Protein AF-A0A811G6J6-F1 (afdb_monomer_lite)

Foldseek 3Di:
DDDDDFFAKEKEAEDEAEQVDDPVVVLVLQVQLLVPVLKEWAADDPLCHDLPDPQVVVLVVSHPDWYKYFYDYDNDYDYAAQDFFQWKANPVPDIDGDPPSYGDGRHQKTFIWSDKDFDFDKDAQQQKAFGDDPRGRPGRCCCVPPDRSRITMIGGRGDDDDDDIDTTGMMTTTDPVRMIGTHHDPPPPPPPPPDDD

pLDDT: mean 85.45, std 14.66, range [41.44, 98.12]

Radius of gyration: 18.56 Å; chains: 1; bounding box: 39×32×77 Å

Structure (mmCIF, N/CA/C/O backbone):
data_AF-A0A811G6J6-F1
#
_entry.id   AF-A0A811G6J6-F1
#
loop_
_atom_site.group_PDB
_atom_site.id
_atom_site.type_symbol
_atom_site.label_atom_id
_atom_site.label_alt_id
_atom_site.label_comp_id
_atom_site.label_asym_id
_atom_site.label_entity_id
_atom_site.label_seq_id
_atom_site.pdbx_PDB_ins_code
_atom_site.Cartn_x
_atom_site.Cartn_y
_atom_site.Cartn_z
_atom_site.occupancy
_atom_site.B_iso_or_equiv
_atom_site.auth_seq_id
_atom_site.auth_comp_id
_atom_site.auth_asym_id
_atom_site.auth_atom_id
_atom_site.pdbx_PDB_model_num
ATOM 1 N N . MET A 1 1 ? 6.824 -15.412 -12.866 1.00 73.81 1 MET A N 1
ATOM 2 C CA . MET A 1 1 ? 7.018 -13.983 -13.200 1.00 73.81 1 MET A CA 1
ATOM 3 C C . MET A 1 1 ? 5.665 -13.315 -13.236 1.00 73.81 1 MET A C 1
ATOM 5 O O . MET A 1 1 ? 4.761 -13.858 -13.868 1.00 73.81 1 MET A O 1
ATOM 9 N N . ILE A 1 2 ? 5.533 -12.187 -12.546 1.00 81.88 2 ILE A N 1
ATOM 10 C CA . ILE A 1 2 ? 4.286 -11.417 -12.522 1.00 81.88 2 ILE A CA 1
ATOM 11 C C . ILE A 1 2 ? 4.124 -10.724 -13.873 1.00 81.88 2 ILE A C 1
ATOM 13 O O . ILE A 1 2 ? 5.103 -10.244 -14.439 1.00 81.88 2 ILE A O 1
ATOM 17 N N . ARG A 1 3 ? 2.902 -10.695 -14.407 1.00 85.00 3 ARG A N 1
ATOM 18 C CA . ARG A 1 3 ? 2.574 -9.936 -15.616 1.00 85.00 3 ARG A CA 1
ATOM 19 C C . ARG A 1 3 ? 1.713 -8.746 -15.241 1.00 85.00 3 ARG A C 1
ATOM 21 O O . ARG A 1 3 ? 0.769 -8.911 -14.471 1.00 85.00 3 ARG A O 1
ATOM 28 N N . PHE A 1 4 ? 2.031 -7.605 -15.835 1.00 90.44 4 PHE A N 1
ATOM 29 C CA . PHE A 1 4 ? 1.296 -6.359 -15.681 1.00 90.44 4 PHE A CA 1
ATOM 30 C C . PHE A 1 4 ? 0.808 -5.864 -17.042 1.00 90.44 4 PHE A C 1
ATOM 32 O O . PHE A 1 4 ? 1.345 -6.247 -18.086 1.00 90.44 4 PHE A O 1
ATOM 39 N N . ARG A 1 5 ? -0.227 -5.029 -17.026 1.00 91.56 5 ARG A N 1
ATOM 40 C CA . ARG A 1 5 ? -0.708 -4.283 -18.196 1.00 91.56 5 ARG A CA 1
ATOM 41 C C . ARG A 1 5 ? -0.281 -2.827 -18.096 1.00 91.56 5 ARG A C 1
ATOM 43 O O . ARG A 1 5 ? -0.109 -2.299 -17.002 1.00 91.56 5 ARG A O 1
ATOM 50 N N . GLU A 1 6 ? -0.098 -2.186 -19.246 1.00 91.00 6 GLU A N 1
ATOM 51 C CA . GLU A 1 6 ? 0.282 -0.772 -19.311 1.00 91.00 6 GLU A CA 1
ATOM 52 C C . GLU A 1 6 ? -0.687 0.099 -18.500 1.00 91.00 6 GLU A C 1
ATOM 54 O O . GLU A 1 6 ? -1.907 -0.059 -18.589 1.00 91.00 6 GLU A O 1
ATOM 59 N N . GLY A 1 7 ? -0.129 0.978 -17.666 1.00 90.06 7 GLY A N 1
ATOM 60 C CA . GLY A 1 7 ? -0.880 1.833 -16.749 1.00 90.06 7 GLY A CA 1
ATOM 61 C C . GLY A 1 7 ? -1.258 1.186 -15.411 1.00 90.06 7 GLY A C 1
ATOM 62 O O . GLY A 1 7 ? -1.740 1.893 -14.525 1.00 90.06 7 GLY A O 1
ATOM 63 N N . GLU A 1 8 ? -1.026 -0.118 -15.206 1.00 94.00 8 GLU A N 1
ATOM 64 C CA . GLU A 1 8 ? -1.230 -0.730 -13.889 1.00 94.00 8 GLU A CA 1
ATOM 65 C C . GLU A 1 8 ? -0.266 -0.135 -12.859 1.00 94.00 8 GLU A C 1
ATOM 67 O O . GLU A 1 8 ? 0.923 0.086 -13.120 1.00 94.00 8 GLU A O 1
ATOM 72 N N . ARG A 1 9 ? -0.795 0.126 -11.661 1.00 95.44 9 ARG A N 1
ATOM 73 C CA . ARG A 1 9 ? -0.067 0.781 -10.578 1.00 95.44 9 ARG A CA 1
ATOM 74 C C . ARG A 1 9 ? 0.267 -0.186 -9.462 1.00 95.44 9 ARG A C 1
ATOM 76 O O . ARG A 1 9 ? -0.545 -1.012 -9.052 1.00 95.44 9 ARG A O 1
ATOM 83 N N . VAL A 1 10 ? 1.478 -0.031 -8.945 1.00 95.50 10 VAL A N 1
ATOM 84 C CA . VAL A 1 10 ? 2.053 -0.900 -7.927 1.00 95.50 10 VAL A CA 1
ATOM 85 C C . VAL A 1 10 ? 2.687 -0.065 -6.822 1.00 95.50 10 VAL A C 1
ATOM 87 O O . VAL A 1 10 ? 3.426 0.884 -7.086 1.00 95.50 10 VAL A O 1
ATOM 90 N N . LEU A 1 11 ? 2.442 -0.442 -5.571 1.00 94.56 11 LEU A N 1
ATOM 91 C CA . LEU A 1 11 ? 3.269 -0.037 -4.443 1.00 94.56 11 LEU A CA 1
ATOM 92 C C . LEU A 1 11 ? 4.352 -1.087 -4.209 1.00 94.56 11 LEU A C 1
ATOM 94 O O . LEU A 1 11 ? 4.058 -2.202 -3.795 1.00 94.56 11 LEU A O 1
ATOM 98 N N . LEU A 1 12 ? 5.611 -0.730 -4.441 1.00 92.25 12 LEU A N 1
ATOM 99 C CA . LEU A 1 12 ? 6.738 -1.555 -4.021 1.00 92.25 12 LEU A CA 1
ATOM 100 C C . LEU A 1 12 ? 7.102 -1.187 -2.586 1.00 92.25 12 LEU A C 1
ATOM 102 O O . LEU A 1 12 ? 7.350 -0.017 -2.300 1.00 92.25 12 LEU A O 1
ATOM 106 N N . MET A 1 13 ? 7.158 -2.173 -1.697 1.00 88.69 13 MET A N 1
ATOM 107 C CA . MET A 1 13 ? 7.452 -1.978 -0.282 1.00 88.69 13 MET A CA 1
ATOM 108 C C . MET A 1 13 ? 8.563 -2.910 0.186 1.00 88.69 13 MET A C 1
ATOM 110 O O . MET A 1 13 ? 8.538 -4.111 -0.063 1.00 88.69 13 MET A O 1
ATOM 114 N N . SER A 1 14 ? 9.518 -2.347 0.911 1.00 82.75 14 SER A N 1
ATOM 115 C CA . SER A 1 14 ? 10.503 -3.082 1.695 1.00 82.75 14 SER A CA 1
ATOM 116 C C . SER A 1 14 ? 9.887 -3.381 3.053 1.00 82.75 14 SER A C 1
ATOM 118 O O . SER A 1 14 ? 9.401 -2.467 3.722 1.00 82.75 14 SER A O 1
ATOM 120 N N . VAL A 1 15 ? 9.866 -4.648 3.448 1.00 77.62 15 VAL A N 1
ATOM 121 C CA . VAL A 1 15 ? 9.252 -5.087 4.699 1.00 77.62 15 VAL A CA 1
ATOM 122 C C . VAL A 1 15 ? 10.302 -5.747 5.575 1.00 77.62 15 VAL A C 1
ATOM 124 O O . VAL A 1 15 ? 10.814 -6.817 5.267 1.00 77.62 15 VAL A O 1
ATOM 127 N N . GLY A 1 16 ? 10.616 -5.082 6.678 1.00 69.75 16 GLY A N 1
ATOM 128 C CA . GLY A 1 16 ? 11.467 -5.617 7.728 1.00 69.75 16 GLY A CA 1
ATOM 129 C C . GLY A 1 16 ? 10.689 -6.352 8.817 1.00 69.75 16 GLY A C 1
ATOM 130 O O . GLY A 1 16 ? 9.457 -6.409 8.800 1.00 69.75 16 GLY A O 1
ATOM 131 N N . THR A 1 17 ? 11.413 -6.855 9.812 1.00 62.88 17 THR A N 1
ATOM 132 C CA . THR A 1 17 ? 10.828 -7.308 11.079 1.00 62.88 17 THR A CA 1
ATOM 133 C C . THR A 1 17 ? 10.159 -6.114 11.770 1.00 62.88 17 THR A C 1
ATOM 135 O O . THR A 1 17 ? 10.756 -5.037 11.877 1.00 62.88 17 THR A O 1
ATOM 138 N N . HIS A 1 18 ? 8.925 -6.281 12.247 1.00 63.19 18 HIS A N 1
ATOM 139 C CA . HIS A 1 18 ? 8.160 -5.213 12.896 1.00 63.19 18 HIS A CA 1
ATOM 140 C C . HIS A 1 18 ? 7.613 -5.692 14.242 1.00 63.19 18 HIS A C 1
ATOM 142 O O . HIS A 1 18 ? 7.059 -6.783 14.330 1.00 63.19 18 HIS A O 1
ATOM 148 N N . ALA A 1 19 ? 7.735 -4.861 15.283 1.00 56.50 19 ALA A N 1
ATOM 149 C CA . ALA A 1 19 ? 7.177 -5.120 16.618 1.00 56.50 19 ALA A CA 1
ATOM 150 C C . ALA A 1 19 ? 7.552 -6.495 17.221 1.00 56.50 19 ALA A C 1
ATOM 152 O O . ALA A 1 19 ? 6.710 -7.161 17.824 1.00 56.50 19 ALA A O 1
ATOM 153 N N . SER A 1 20 ? 8.814 -6.913 17.057 1.00 61.12 20 SER A N 1
ATOM 154 C CA . SER A 1 20 ? 9.353 -8.189 17.568 1.00 61.12 20 SER A CA 1
ATOM 155 C C . SER A 1 20 ? 8.663 -9.454 17.025 1.00 61.12 20 SER A C 1
ATOM 157 O O . SER A 1 20 ? 8.783 -10.520 17.626 1.00 61.12 20 SER A O 1
ATOM 159 N N . GLU A 1 21 ? 7.943 -9.349 15.905 1.00 67.75 21 GLU A N 1
ATOM 160 C CA . GLU A 1 21 ? 7.268 -10.459 15.227 1.00 67.75 21 GLU A CA 1
ATOM 161 C C . GLU A 1 21 ? 8.032 -10.836 13.946 1.00 67.75 21 GLU A C 1
ATOM 163 O O . GLU A 1 21 ? 8.386 -9.968 13.143 1.00 67.75 21 GLU A O 1
ATOM 168 N N . GLU A 1 22 ? 8.275 -12.134 13.741 1.00 77.25 22 GLU A N 1
ATOM 169 C CA . GLU A 1 22 ? 8.856 -12.653 12.499 1.00 77.25 22 GLU A CA 1
ATOM 170 C C . GLU A 1 22 ? 7.946 -12.344 11.304 1.00 77.25 22 GLU A C 1
ATOM 172 O O . GLU A 1 22 ? 6.720 -12.409 11.412 1.00 77.25 22 GLU A O 1
ATOM 177 N N . PHE A 1 23 ? 8.533 -12.069 10.134 1.00 80.06 23 PHE A N 1
ATOM 178 C CA . PHE A 1 23 ? 7.779 -11.688 8.930 1.00 80.06 23 PHE A CA 1
ATOM 179 C C . PHE A 1 23 ? 6.636 -12.667 8.624 1.00 80.06 23 PHE A C 1
ATOM 181 O O . PHE A 1 23 ? 5.504 -12.252 8.398 1.00 80.06 23 PHE A O 1
ATOM 188 N N . VAL A 1 24 ? 6.897 -13.975 8.704 1.00 83.38 24 VAL A N 1
ATOM 189 C CA . VAL A 1 24 ? 5.892 -15.022 8.457 1.00 83.38 24 VAL A CA 1
ATOM 190 C C . VAL A 1 24 ? 4.707 -14.937 9.425 1.00 83.38 24 VAL A C 1
ATOM 192 O O . VAL A 1 24 ? 3.566 -15.155 9.013 1.00 83.38 24 VAL A O 1
ATOM 195 N N . GLU A 1 25 ? 4.944 -14.599 10.691 1.00 87.06 25 GLU A N 1
ATOM 196 C CA . GLU A 1 25 ? 3.879 -14.472 11.689 1.00 87.06 25 GLU A CA 1
ATOM 197 C C . GLU A 1 25 ? 3.046 -13.205 11.451 1.00 87.06 25 GLU A C 1
ATOM 199 O O . GLU A 1 25 ? 1.813 -13.290 11.446 1.00 87.06 25 GLU A O 1
ATOM 204 N N . ILE A 1 26 ? 3.688 -12.087 11.070 1.00 87.75 26 ILE A N 1
ATOM 205 C CA . ILE A 1 26 ? 2.990 -10.866 10.626 1.00 87.75 26 ILE A CA 1
ATOM 206 C C . ILE A 1 26 ? 2.033 -11.201 9.477 1.00 87.75 26 ILE A C 1
ATOM 208 O O . ILE A 1 26 ? 0.861 -10.821 9.509 1.00 87.75 26 ILE A O 1
ATOM 212 N N . ILE A 1 27 ? 2.509 -11.942 8.471 1.00 91.75 27 ILE A N 1
ATOM 213 C CA . ILE A 1 27 ? 1.699 -12.342 7.316 1.00 91.75 27 ILE A CA 1
ATOM 214 C C . ILE A 1 27 ? 0.517 -13.220 7.741 1.00 91.75 27 ILE A C 1
ATOM 216 O O . ILE A 1 27 ? -0.623 -12.906 7.390 1.00 91.75 27 ILE A O 1
ATOM 220 N N . LYS A 1 28 ? 0.743 -14.267 8.547 1.00 93.56 28 LYS A N 1
ATOM 221 C CA . LYS A 1 28 ? -0.338 -15.135 9.053 1.00 93.56 28 LYS A CA 1
ATOM 222 C C . LYS A 1 28 ? -1.389 -14.345 9.827 1.00 93.56 28 LYS A C 1
ATOM 224 O O . LYS A 1 28 ? -2.589 -14.567 9.656 1.00 93.56 28 LYS A O 1
ATOM 229 N N . ARG A 1 29 ? -0.960 -13.410 10.678 1.00 94.00 29 ARG A N 1
ATOM 230 C CA . ARG A 1 29 ? -1.868 -12.540 11.428 1.00 94.00 29 ARG A CA 1
ATOM 231 C C . ARG A 1 29 ? -2.675 -11.648 10.491 1.00 94.00 29 ARG A C 1
ATOM 233 O O . ARG A 1 29 ? -3.893 -11.625 10.610 1.00 94.00 29 ARG A O 1
ATOM 240 N N . LYS A 1 30 ? -2.041 -10.985 9.522 1.00 95.38 30 LYS A N 1
ATOM 241 C CA . LYS A 1 30 ? -2.734 -10.115 8.554 1.00 95.38 30 LYS A CA 1
ATOM 242 C C . LYS A 1 30 ? -3.718 -10.881 7.668 1.00 95.38 30 LYS A C 1
ATOM 244 O O . LYS A 1 30 ? -4.798 -10.378 7.381 1.00 95.38 30 LYS A O 1
ATOM 249 N N . GLN A 1 31 ? -3.406 -12.119 7.294 1.00 97.19 31 GLN A N 1
ATOM 250 C CA . GLN A 1 31 ? -4.352 -12.989 6.587 1.00 97.19 31 GLN A CA 1
ATOM 251 C C . GLN A 1 31 ? -5.575 -13.341 7.442 1.00 97.19 31 GLN A C 1
ATOM 253 O O . GLN A 1 31 ? -6.693 -13.384 6.929 1.00 97.19 31 GLN A O 1
ATOM 258 N N . ARG A 1 32 ? -5.384 -13.564 8.748 1.00 97.38 32 ARG A N 1
ATOM 259 C CA . ARG A 1 32 ? -6.484 -13.783 9.696 1.00 97.38 32 ARG A CA 1
ATOM 260 C C . ARG A 1 32 ? -7.363 -12.540 9.840 1.00 97.38 32 ARG A C 1
ATOM 262 O O . ARG A 1 32 ? -8.577 -12.667 9.760 1.00 97.38 32 ARG A O 1
ATOM 269 N N . GLU A 1 33 ? -6.750 -11.362 9.965 1.00 97.50 33 GLU A N 1
ATOM 270 C CA . GLU A 1 33 ? -7.455 -10.071 9.998 1.00 97.50 33 GLU A CA 1
ATOM 271 C C . GLU A 1 33 ? -8.368 -9.913 8.773 1.00 97.50 33 GLU A C 1
ATOM 273 O O . GLU A 1 33 ? -9.564 -9.680 8.925 1.00 97.50 33 GLU A O 1
ATOM 278 N N . ILE A 1 34 ? -7.837 -10.162 7.569 1.00 98.12 34 ILE A N 1
ATOM 279 C CA . ILE A 1 34 ? -8.616 -10.127 6.321 1.00 98.12 34 ILE A CA 1
ATOM 280 C C . ILE A 1 34 ? -9.767 -11.136 6.350 1.00 98.12 34 ILE A C 1
ATOM 282 O O . ILE A 1 34 ? -10.880 -10.810 5.948 1.00 98.12 34 ILE A O 1
ATOM 286 N N . LYS A 1 35 ? -9.528 -12.361 6.830 1.00 97.88 35 LYS A N 1
ATOM 287 C CA . LYS A 1 35 ? -10.567 -13.397 6.908 1.00 97.88 35 LYS A CA 1
ATOM 288 C C . LYS A 1 35 ? -11.710 -13.009 7.853 1.00 97.88 35 LYS A C 1
ATOM 290 O O . LYS A 1 35 ? -12.856 -13.347 7.576 1.00 97.88 35 LYS A O 1
ATOM 295 N N . GLU A 1 36 ? -11.398 -12.356 8.969 1.00 97.69 36 GLU A N 1
ATOM 296 C CA . GLU A 1 36 ? -12.359 -12.047 10.034 1.00 97.69 36 GLU A CA 1
ATOM 297 C C . GLU A 1 36 ? -13.080 -10.709 9.823 1.00 97.69 36 GLU A C 1
ATOM 299 O O . GLU A 1 36 ? -14.272 -10.615 10.096 1.00 97.69 36 GLU A O 1
ATOM 304 N N . ALA A 1 37 ? -12.380 -9.684 9.329 1.00 97.25 37 ALA A N 1
ATOM 305 C CA . ALA A 1 37 ? -12.919 -8.332 9.150 1.00 97.25 37 ALA A CA 1
ATOM 306 C C . ALA A 1 37 ? -13.190 -7.954 7.683 1.00 97.25 37 ALA A C 1
ATOM 308 O O . ALA A 1 37 ? -13.753 -6.895 7.416 1.00 97.25 37 ALA A O 1
ATOM 309 N N . GLY A 1 38 ? -12.765 -8.780 6.724 1.00 97.50 38 GLY A N 1
ATOM 310 C CA . GLY A 1 38 ? -12.812 -8.479 5.288 1.00 97.50 38 GLY A CA 1
ATOM 311 C C . GLY A 1 38 ? -11.641 -7.624 4.788 1.00 97.50 38 GLY A C 1
ATOM 312 O O . GLY A 1 38 ? -11.474 -7.471 3.581 1.00 97.50 38 GLY A O 1
ATOM 313 N N . TYR A 1 39 ? -10.814 -7.088 5.690 1.00 97.88 39 TYR A N 1
ATOM 314 C CA . TYR A 1 39 ? -9.619 -6.310 5.372 1.00 97.88 39 TYR A CA 1
ATOM 315 C C . TYR A 1 39 ? -8.613 -6.331 6.532 1.00 97.88 39 TYR A C 1
ATOM 317 O O . TYR A 1 39 ? -8.930 -6.726 7.652 1.00 97.88 39 TYR A O 1
ATOM 325 N N . ALA A 1 40 ? -7.394 -5.875 6.267 1.00 97.88 40 ALA A N 1
ATOM 326 C CA . ALA A 1 40 ? -6.373 -5.586 7.261 1.00 97.88 40 ALA A CA 1
ATOM 327 C C . ALA A 1 40 ? -5.859 -4.154 7.107 1.00 97.88 40 ALA A C 1
ATOM 329 O O . ALA A 1 40 ? -5.861 -3.581 6.015 1.00 97.88 40 ALA A O 1
ATOM 330 N N . LEU A 1 41 ? -5.357 -3.605 8.212 1.00 96.94 41 LEU A N 1
ATOM 331 C CA . LEU A 1 41 ? -4.645 -2.332 8.235 1.00 96.94 41 LEU A CA 1
ATOM 332 C C . LEU A 1 41 ? -3.141 -2.584 8.334 1.00 96.94 41 LEU A C 1
ATOM 334 O O . LEU A 1 41 ? -2.656 -3.138 9.326 1.00 96.94 41 LEU A O 1
ATOM 338 N N . TRP A 1 42 ? -2.397 -2.198 7.300 1.00 93.62 42 TRP A N 1
ATOM 339 C CA . TRP A 1 42 ? -0.942 -2.311 7.252 1.00 93.62 42 TRP A CA 1
ATOM 340 C C . TRP A 1 42 ? -0.296 -0.967 7.576 1.00 93.62 42 TRP A C 1
ATOM 342 O O . TRP A 1 42 ? -0.283 -0.059 6.745 1.00 93.62 42 TRP A O 1
ATOM 352 N N . GLY A 1 43 ? 0.230 -0.844 8.793 1.00 90.75 43 GLY A N 1
ATOM 353 C CA . GLY A 1 43 ? 0.899 0.365 9.263 1.00 90.75 43 GLY A CA 1
ATOM 354 C C . GLY A 1 43 ? 2.090 0.757 8.387 1.00 90.75 43 GLY A C 1
ATOM 355 O O . GLY A 1 43 ? 2.848 -0.104 7.933 1.00 90.75 43 GLY A O 1
ATOM 356 N N . TYR A 1 44 ? 2.245 2.053 8.119 1.00 87.31 44 TYR A N 1
ATOM 357 C CA . TYR A 1 44 ? 3.351 2.560 7.315 1.00 87.31 44 TYR A CA 1
ATOM 358 C C . TYR A 1 44 ? 3.874 3.925 7.790 1.00 87.31 44 TYR A C 1
ATOM 360 O O . TYR A 1 44 ? 3.207 4.662 8.520 1.00 87.31 44 TYR A O 1
ATOM 368 N N . GLY A 1 45 ? 5.108 4.243 7.380 1.00 77.75 45 GLY A N 1
ATOM 369 C CA . GLY A 1 45 ? 5.829 5.460 7.760 1.00 77.75 45 GLY A CA 1
ATOM 370 C C . GLY A 1 45 ? 5.705 6.634 6.776 1.00 77.75 45 GLY A C 1
ATOM 371 O O . GLY A 1 45 ? 4.840 6.694 5.910 1.00 77.75 45 GLY A O 1
ATOM 372 N N . GLY A 1 46 ? 6.617 7.602 6.905 1.00 68.94 46 GLY A N 1
ATOM 373 C CA . GLY A 1 46 ? 6.567 8.899 6.214 1.00 68.94 46 GLY A CA 1
ATOM 374 C C . GLY A 1 46 ? 6.671 8.886 4.678 1.00 68.94 46 GLY A C 1
ATOM 375 O O . GLY A 1 46 ? 6.184 9.811 4.030 1.00 68.94 46 GLY A O 1
ATOM 376 N N . SER A 1 47 ? 7.324 7.882 4.088 1.00 73.50 47 SER A N 1
ATOM 377 C CA . SER A 1 47 ? 7.830 7.920 2.703 1.00 73.50 47 SER A CA 1
ATOM 378 C C . SER A 1 47 ? 6.750 7.808 1.618 1.00 73.50 47 SER A C 1
ATOM 380 O O . SER A 1 47 ? 6.882 8.419 0.550 1.00 73.50 47 SER A O 1
ATOM 382 N N . LEU A 1 48 ? 5.647 7.101 1.883 1.00 81.00 48 LEU A N 1
ATOM 383 C CA . LEU A 1 48 ? 4.501 7.061 0.968 1.00 81.00 48 LEU A CA 1
ATOM 384 C C . LEU A 1 48 ? 3.674 8.360 0.993 1.00 81.00 48 LEU A C 1
ATOM 386 O O . LEU A 1 48 ? 3.013 8.685 0.004 1.00 81.00 48 LEU A O 1
ATOM 390 N N . GLY A 1 49 ? 3.787 9.141 2.070 1.00 82.06 49 GLY A N 1
ATOM 391 C CA . GLY A 1 49 ? 2.998 10.343 2.319 1.00 82.06 49 GLY A CA 1
ATOM 392 C C . GLY A 1 49 ? 1.740 10.069 3.148 1.00 82.06 49 GLY A C 1
ATOM 393 O O . GLY A 1 49 ? 1.328 8.929 3.348 1.00 82.06 49 GLY A O 1
ATOM 394 N N . LYS A 1 50 ? 1.129 11.144 3.653 1.00 88.19 50 LYS A N 1
ATOM 395 C CA . LYS A 1 50 ? -0.115 11.072 4.434 1.00 88.19 50 LYS A CA 1
ATOM 396 C C . LYS A 1 50 ? -1.261 10.487 3.591 1.00 88.19 50 LYS A C 1
ATOM 398 O O . LYS A 1 50 ? -1.320 10.820 2.408 1.00 88.19 50 LYS A O 1
ATOM 403 N N . PRO A 1 51 ? -2.212 9.752 4.199 1.00 90.31 51 PRO A N 1
ATOM 404 C CA . PRO A 1 51 ? -3.431 9.277 3.539 1.00 90.31 51 PRO A CA 1
ATOM 405 C C . PRO A 1 51 ? -4.159 10.384 2.774 1.00 90.31 51 PRO A C 1
ATOM 407 O O . PRO A 1 51 ? -4.416 10.254 1.586 1.00 90.31 51 PRO A O 1
ATOM 410 N N . THR A 1 52 ? -4.371 11.533 3.414 1.00 89.56 52 THR A N 1
ATOM 411 C CA . THR A 1 52 ? -5.022 12.720 2.829 1.00 89.56 52 THR A CA 1
ATOM 412 C C . THR A 1 52 ? -4.081 13.598 1.994 1.00 89.56 52 THR A C 1
ATOM 414 O O . THR A 1 52 ? -4.450 14.680 1.543 1.00 89.56 52 THR A O 1
ATOM 417 N N . GLY A 1 53 ? -2.830 13.177 1.807 1.00 90.06 53 GLY A N 1
ATOM 418 C CA . GLY A 1 53 ? -1.821 13.940 1.089 1.00 90.06 53 GLY A CA 1
ATOM 419 C C . GLY A 1 53 ? -1.963 13.804 -0.425 1.00 90.06 53 GLY A C 1
ATOM 420 O O . GLY A 1 53 ? -2.134 12.702 -0.943 1.00 90.06 53 GLY A O 1
ATOM 421 N N . LYS A 1 54 ? -1.775 14.919 -1.144 1.00 90.19 54 LYS A N 1
ATOM 422 C CA . LYS A 1 54 ? -1.873 14.984 -2.614 1.00 90.19 54 LYS A CA 1
ATOM 423 C C . LYS A 1 54 ? -1.066 13.890 -3.324 1.00 90.19 54 LYS A C 1
ATOM 425 O O . LYS A 1 54 ? -1.538 13.300 -4.281 1.00 90.19 54 LYS A O 1
ATOM 430 N N . LEU A 1 55 ? 0.136 13.594 -2.828 1.00 89.56 55 LEU A N 1
ATOM 431 C CA . LEU A 1 55 ? 1.046 12.626 -3.440 1.00 89.56 55 LEU A CA 1
ATOM 432 C C . LEU A 1 55 ? 0.462 11.206 -3.527 1.00 89.56 55 LEU A C 1
ATOM 434 O O . LEU A 1 55 ? 0.577 10.563 -4.567 1.00 89.56 55 LEU A O 1
ATOM 438 N N . LEU A 1 56 ? -0.134 10.716 -2.437 1.00 91.19 56 LEU A N 1
ATOM 439 C CA . LEU A 1 56 ? -0.746 9.389 -2.408 1.00 91.19 56 LEU A CA 1
ATOM 440 C C . LEU A 1 56 ? -2.093 9.402 -3.138 1.00 91.19 56 LEU A C 1
ATOM 442 O O . LEU A 1 56 ? -2.381 8.486 -3.900 1.00 91.19 56 LEU A O 1
ATOM 446 N N . GLN A 1 57 ? -2.871 10.472 -2.974 1.00 92.31 57 GLN A N 1
ATOM 447 C CA . GLN A 1 57 ? -4.168 10.619 -3.632 1.00 92.31 57 GLN A CA 1
ATOM 448 C C . GLN A 1 57 ? -4.050 10.675 -5.163 1.00 92.31 57 GLN A C 1
ATOM 450 O O . GLN A 1 57 ? -4.764 9.952 -5.845 1.00 92.31 57 GLN A O 1
ATOM 455 N N . ASP A 1 58 ? -3.104 11.433 -5.729 1.00 92.69 58 ASP A N 1
ATOM 456 C CA . ASP A 1 58 ? -2.855 11.449 -7.182 1.00 92.69 58 ASP A CA 1
ATOM 457 C C . ASP A 1 58 ? -2.434 10.062 -7.709 1.00 92.69 58 ASP A C 1
ATOM 459 O O . ASP A 1 58 ? -2.792 9.661 -8.822 1.00 92.69 58 ASP A O 1
ATOM 463 N N . PHE A 1 59 ? -1.664 9.314 -6.910 1.00 94.62 59 PHE A N 1
ATOM 464 C CA . PHE A 1 59 ? -1.258 7.954 -7.254 1.00 94.62 59 PHE A CA 1
ATOM 465 C C . PHE A 1 59 ? -2.433 6.970 -7.231 1.00 94.62 59 PHE A C 1
ATOM 467 O O . PHE A 1 59 ? -2.526 6.113 -8.105 1.00 94.62 59 PHE A O 1
ATOM 474 N N . ILE A 1 60 ? -3.352 7.105 -6.281 1.00 93.50 60 ILE A N 1
ATOM 475 C CA . ILE A 1 60 ? -4.562 6.282 -6.246 1.00 93.50 60 ILE A CA 1
ATOM 476 C C . ILE A 1 60 ? -5.487 6.654 -7.412 1.00 93.50 60 ILE A C 1
ATOM 478 O O . ILE A 1 60 ? -5.919 5.785 -8.160 1.00 93.50 60 ILE A O 1
ATOM 482 N N . ASN A 1 61 ? -5.726 7.948 -7.623 1.00 92.25 61 ASN A N 1
ATOM 483 C CA . ASN A 1 61 ? -6.707 8.447 -8.591 1.00 92.25 61 ASN A CA 1
ATOM 484 C C . ASN A 1 61 ? -6.332 8.208 -10.056 1.00 92.25 61 ASN A C 1
ATOM 486 O O . ASN A 1 61 ? -7.206 8.221 -10.915 1.00 92.25 61 ASN A O 1
ATOM 490 N N . GLY A 1 62 ? -5.046 8.036 -10.363 1.00 90.69 62 GLY A N 1
ATOM 491 C CA . GLY A 1 62 ? -4.621 7.686 -11.720 1.00 90.69 62 GLY A CA 1
ATOM 492 C C . GLY A 1 62 ? -4.482 6.183 -11.964 1.00 90.69 62 GLY A C 1
ATOM 493 O O . GLY A 1 62 ? -4.014 5.810 -13.034 1.00 90.69 62 GLY A O 1
ATOM 494 N N . ALA A 1 63 ? -4.822 5.323 -10.998 1.00 89.06 63 ALA A N 1
ATOM 495 C CA . ALA A 1 63 ? -4.878 3.886 -11.239 1.00 89.06 63 ALA A CA 1
ATOM 496 C C . ALA A 1 63 ? -6.108 3.551 -12.097 1.00 89.06 63 ALA A C 1
ATOM 498 O O . ALA A 1 63 ? -7.217 3.998 -11.809 1.00 89.06 63 ALA A O 1
ATOM 499 N N . THR A 1 64 ? -5.912 2.771 -13.158 1.00 85.81 64 THR A N 1
ATOM 500 C CA . THR A 1 64 ? -6.990 2.316 -14.059 1.00 85.81 64 THR A CA 1
ATOM 501 C C . THR A 1 64 ? -7.612 0.991 -13.623 1.00 85.81 64 THR A C 1
ATOM 503 O O . THR A 1 64 ? -8.698 0.635 -14.072 1.00 85.81 64 THR A O 1
ATOM 506 N N . ASP A 1 65 ? -6.930 0.274 -12.735 1.00 86.31 65 ASP A N 1
ATOM 507 C CA . ASP A 1 65 ? -7.360 -0.976 -12.127 1.00 86.31 65 ASP A CA 1
ATOM 508 C C . ASP A 1 65 ? -6.919 -0.975 -10.653 1.00 86.31 65 ASP A C 1
ATOM 510 O O . ASP A 1 65 ? -6.370 -0.009 -10.117 1.00 86.31 65 ASP A O 1
ATOM 514 N N . THR A 1 66 ? -7.162 -2.094 -10.000 1.00 90.12 66 THR A N 1
ATOM 515 C CA . THR A 1 66 ? -6.657 -2.478 -8.698 1.00 90.12 66 THR A CA 1
ATOM 516 C C . THR A 1 66 ? -5.173 -2.149 -8.528 1.00 90.12 66 THR A C 1
ATOM 518 O O . THR A 1 66 ? -4.338 -2.513 -9.356 1.00 90.12 66 THR A O 1
ATOM 521 N N . ILE A 1 67 ? -4.833 -1.536 -7.395 1.00 95.44 67 ILE A N 1
ATOM 522 C CA . ILE A 1 67 ? -3.445 -1.267 -7.022 1.00 95.44 67 ILE A CA 1
ATOM 523 C C . ILE A 1 67 ? -2.904 -2.454 -6.229 1.00 95.44 67 ILE A C 1
ATOM 525 O O . ILE A 1 67 ? -3.416 -2.803 -5.159 1.00 95.44 67 ILE A O 1
ATOM 529 N N . GLU A 1 68 ? -1.839 -3.052 -6.745 1.00 95.69 68 GLU A N 1
ATOM 530 C CA . GLU A 1 68 ? -1.117 -4.134 -6.081 1.00 95.69 68 GLU A CA 1
ATOM 531 C C . GLU A 1 68 ? -0.024 -3.571 -5.171 1.00 95.69 68 GLU A C 1
ATOM 533 O O . GLU A 1 68 ? 0.588 -2.540 -5.447 1.00 95.69 68 GLU A O 1
ATOM 538 N N . VAL A 1 69 ? 0.254 -4.277 -4.084 1.00 95.25 69 VAL A N 1
ATOM 539 C CA . VAL A 1 69 ? 1.371 -4.018 -3.183 1.00 95.25 69 VAL A CA 1
ATOM 540 C C . VAL A 1 69 ? 2.320 -5.203 -3.280 1.00 95.25 69 VAL A C 1
ATOM 542 O O . VAL A 1 69 ? 1.972 -6.321 -2.897 1.00 95.25 69 VAL A O 1
ATOM 545 N N . LEU A 1 70 ? 3.520 -4.959 -3.797 1.00 94.31 70 LEU A N 1
ATOM 546 C CA . LEU A 1 70 ? 4.590 -5.944 -3.867 1.00 94.31 70 LEU A CA 1
ATOM 547 C C . LEU A 1 70 ? 5.529 -5.725 -2.689 1.00 94.31 70 LEU A C 1
ATOM 549 O O . LEU A 1 70 ? 6.106 -4.649 -2.531 1.00 94.31 70 LEU A O 1
ATOM 553 N N . MET A 1 71 ? 5.682 -6.746 -1.859 1.00 91.25 71 MET A N 1
ATOM 554 C CA . MET A 1 71 ? 6.490 -6.679 -0.651 1.00 91.25 71 MET A CA 1
ATOM 555 C C . MET A 1 71 ? 7.746 -7.532 -0.810 1.00 91.25 71 MET A C 1
ATOM 557 O O . MET A 1 71 ? 7.675 -8.751 -1.009 1.00 91.25 71 MET A O 1
ATOM 561 N N . ARG A 1 72 ? 8.901 -6.874 -0.690 1.00 85.69 72 ARG A N 1
ATOM 562 C CA . ARG A 1 72 ? 10.219 -7.507 -0.612 1.00 85.69 72 ARG A CA 1
ATOM 563 C C . ARG A 1 72 ? 10.666 -7.533 0.852 1.00 85.69 72 ARG A C 1
ATOM 565 O O . ARG A 1 72 ? 10.650 -6.478 1.491 1.00 85.69 72 ARG A O 1
ATOM 572 N N . PRO A 1 73 ? 11.055 -8.679 1.421 1.00 76.12 73 PRO A N 1
ATOM 573 C CA . PRO A 1 73 ? 11.579 -8.697 2.773 1.00 76.12 73 P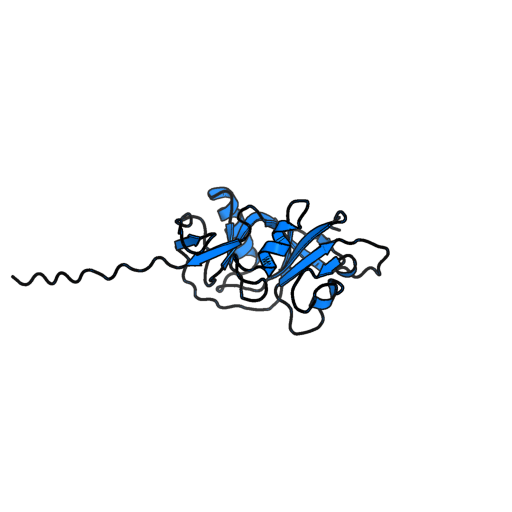RO A CA 1
ATOM 574 C C . PRO A 1 73 ? 12.974 -8.072 2.815 1.00 76.12 73 PRO A C 1
ATOM 576 O O . PRO A 1 73 ? 13.765 -8.189 1.876 1.00 76.12 73 PRO A O 1
ATOM 579 N N . THR A 1 74 ? 13.294 -7.421 3.922 1.00 74.38 74 THR A N 1
ATOM 580 C CA . THR A 1 74 ? 14.617 -6.857 4.189 1.00 74.38 74 THR A CA 1
ATOM 581 C C . THR A 1 74 ? 15.042 -7.194 5.613 1.00 74.38 74 THR A C 1
ATOM 583 O O . THR A 1 74 ? 14.206 -7.318 6.498 1.00 74.38 74 THR A O 1
ATOM 586 N N . ASN A 1 75 ? 16.348 -7.266 5.879 1.00 64.25 75 ASN A N 1
ATOM 587 C CA . ASN A 1 75 ? 16.876 -7.473 7.240 1.00 64.25 75 ASN A CA 1
ATOM 588 C C . ASN A 1 75 ? 16.773 -6.215 8.130 1.00 64.25 75 ASN A C 1
ATOM 590 O O . ASN A 1 75 ? 17.473 -6.102 9.134 1.00 64.25 75 ASN A O 1
ATOM 594 N N . SER A 1 76 ? 15.970 -5.225 7.737 1.00 61.00 76 SER A N 1
ATOM 595 C CA . SER A 1 76 ? 15.729 -4.039 8.551 1.00 61.00 76 SER A CA 1
ATOM 596 C C . SER A 1 76 ? 14.784 -4.390 9.699 1.00 61.00 76 SER A C 1
ATOM 598 O O . SER A 1 76 ? 13.859 -5.181 9.539 1.00 61.00 76 SER A O 1
ATOM 600 N N . SER A 1 77 ? 15.009 -3.794 10.865 1.00 58.53 77 SER A N 1
ATOM 601 C CA . SER A 1 77 ? 14.086 -3.866 11.992 1.00 58.53 77 SER A CA 1
ATOM 602 C C . SER A 1 77 ? 13.520 -2.478 12.264 1.00 58.53 77 SER A C 1
ATOM 604 O O . SER A 1 77 ? 14.248 -1.482 12.280 1.00 58.53 77 SER A O 1
ATOM 606 N N . HIS A 1 78 ? 12.206 -2.399 12.460 1.00 59.25 78 HIS A N 1
ATOM 607 C CA . HIS A 1 78 ? 11.557 -1.185 12.939 1.00 59.25 78 HIS A CA 1
ATOM 608 C C . HIS A 1 78 ? 10.780 -1.501 14.215 1.00 59.25 78 HIS A C 1
ATOM 610 O O . HIS A 1 78 ? 9.774 -2.213 14.199 1.00 59.25 78 HIS A O 1
ATOM 616 N N . ASN A 1 79 ? 11.263 -0.960 15.332 1.00 54.19 79 ASN A N 1
ATOM 617 C CA . ASN A 1 79 ? 10.595 -1.055 16.624 1.00 54.19 79 ASN A CA 1
ATOM 618 C C . ASN A 1 79 ? 9.705 0.177 16.799 1.00 54.19 79 ASN A C 1
ATOM 620 O O . ASN A 1 79 ? 10.115 1.172 17.394 1.00 54.19 79 ASN A O 1
ATOM 624 N N . GLY A 1 80 ? 8.509 0.124 16.210 1.00 54.88 80 GLY A N 1
ATOM 625 C CA . GLY A 1 80 ? 7.441 1.071 16.519 1.00 54.88 80 GLY A CA 1
ATOM 626 C C . GLY A 1 80 ? 6.855 0.808 17.908 1.00 54.88 80 GLY A C 1
ATOM 627 O O . GLY A 1 80 ? 7.017 -0.280 18.463 1.00 54.88 80 GLY A O 1
ATOM 628 N N . ASP A 1 81 ? 6.161 1.805 18.456 1.00 57.84 81 ASP A N 1
ATOM 629 C CA . ASP A 1 81 ? 5.386 1.656 19.690 1.00 57.84 81 ASP A CA 1
ATOM 630 C C . ASP A 1 81 ? 4.410 0.467 19.564 1.00 57.84 81 ASP A C 1
ATOM 632 O O . ASP A 1 81 ? 3.765 0.284 18.529 1.00 57.84 81 ASP A O 1
ATOM 636 N N . ALA A 1 82 ? 4.327 -0.387 20.584 1.00 63.66 82 ALA A N 1
ATOM 637 C CA . ALA A 1 82 ? 3.528 -1.613 20.528 1.00 63.66 82 ALA A CA 1
ATOM 638 C C . ALA A 1 82 ? 2.018 -1.348 20.651 1.00 63.66 82 ALA A C 1
ATOM 640 O O . ALA A 1 82 ? 1.221 -2.278 20.485 1.00 63.66 82 ALA A O 1
ATOM 641 N N . ASN A 1 83 ? 1.630 -0.101 20.925 1.00 80.81 83 ASN A N 1
ATOM 642 C CA . ASN A 1 83 ? 0.239 0.289 21.097 1.00 80.81 83 ASN A CA 1
ATOM 643 C C . ASN A 1 83 ? -0.564 0.033 19.817 1.00 80.81 83 ASN A C 1
ATOM 645 O O . ASN A 1 83 ? -0.163 0.399 18.705 1.00 80.81 83 ASN A O 1
ATOM 649 N N . ARG A 1 84 ? -1.683 -0.677 19.992 1.00 89.12 84 ARG A N 1
ATOM 650 C CA . ARG A 1 84 ? -2.674 -0.929 18.948 1.00 89.12 84 ARG A CA 1
ATOM 651 C C . ARG A 1 84 ? -3.507 0.338 18.782 1.00 89.12 84 ARG A C 1
ATOM 653 O O . ARG A 1 84 ? -4.089 0.799 19.752 1.00 89.12 84 ARG A O 1
ATOM 660 N N . ALA A 1 85 ? -3.630 0.808 17.546 1.00 93.19 85 ALA A N 1
ATOM 661 C CA . ALA A 1 85 ? -4.587 1.849 17.216 1.00 93.19 85 ALA A CA 1
ATOM 662 C C . ALA A 1 85 ? -6.026 1.336 17.387 1.00 93.19 85 ALA A C 1
ATOM 664 O O . ALA A 1 85 ? -6.352 0.223 16.963 1.00 93.19 85 ALA A O 1
ATOM 665 N N . ASP A 1 86 ? -6.889 2.178 17.945 1.00 94.56 86 ASP A N 1
ATOM 666 C CA . ASP A 1 86 ? -8.290 1.855 18.226 1.00 94.56 86 ASP A CA 1
ATOM 667 C C . ASP A 1 86 ? -9.253 2.459 17.208 1.00 94.56 86 ASP A C 1
ATOM 669 O O . ASP A 1 86 ? -10.363 1.959 17.031 1.00 94.56 86 ASP A O 1
ATOM 673 N N . GLU A 1 87 ? -8.842 3.538 16.544 1.00 96.56 87 GLU A N 1
ATOM 674 C CA . GLU A 1 87 ? -9.686 4.291 15.624 1.00 96.56 87 GLU A CA 1
ATOM 675 C C . GLU A 1 87 ? -8.957 4.579 14.315 1.00 96.56 87 GLU A C 1
ATOM 677 O O . GLU A 1 87 ? -7.739 4.795 14.293 1.00 96.56 87 GLU A O 1
ATOM 682 N N . PHE A 1 88 ? -9.717 4.619 13.221 1.00 97.12 88 PHE A N 1
ATOM 683 C CA . PHE A 1 88 ? -9.232 5.037 11.913 1.00 97.12 88 PHE A CA 1
ATOM 684 C C . PHE A 1 88 ? -10.080 6.166 11.332 1.00 97.12 88 PHE A C 1
ATOM 686 O O . PHE A 1 88 ? -11.224 6.374 11.726 1.00 97.12 88 PHE A O 1
ATOM 693 N N . SER A 1 89 ? -9.506 6.910 10.391 1.00 96.94 89 SER A N 1
ATOM 694 C CA . SER A 1 89 ? -10.195 8.000 9.705 1.00 96.94 89 SER A CA 1
ATOM 695 C C . SER A 1 89 ? -9.703 8.165 8.271 1.00 96.94 89 SER A C 1
ATOM 697 O O . SER A 1 89 ? -8.514 8.005 7.987 1.00 96.94 89 SER A O 1
ATOM 699 N N . VAL A 1 90 ? -10.617 8.520 7.368 1.00 96.31 90 VAL A N 1
ATOM 700 C CA . VAL A 1 90 ? -10.308 8.843 5.964 1.00 96.31 90 VAL A CA 1
ATOM 701 C C . VAL A 1 90 ? -10.010 10.330 5.750 1.00 96.31 90 VAL A C 1
ATOM 703 O O . VAL A 1 90 ? -9.309 10.685 4.806 1.00 96.31 90 VAL A O 1
ATOM 706 N N . ASP A 1 91 ? -10.511 11.201 6.629 1.00 93.50 91 ASP A N 1
ATOM 707 C CA . ASP A 1 91 ? -10.466 12.664 6.494 1.00 93.50 91 ASP A CA 1
ATOM 708 C C . ASP A 1 91 ? -9.762 13.368 7.673 1.00 93.50 91 ASP A C 1
ATOM 710 O O . ASP A 1 91 ? -9.425 14.549 7.590 1.00 93.50 91 ASP A O 1
ATOM 714 N N . GLY A 1 92 ? -9.487 12.641 8.756 1.00 93.00 92 GLY A N 1
ATOM 715 C CA . GLY A 1 92 ? -8.940 13.153 10.013 1.00 93.00 92 GLY A CA 1
ATOM 716 C C . GLY A 1 92 ? -9.974 13.834 10.918 1.00 93.00 92 GLY A C 1
ATOM 717 O O . GLY A 1 92 ? -9.609 14.291 12.003 1.00 93.00 92 GLY A O 1
ATOM 718 N N . ILE A 1 93 ? -11.238 13.894 10.499 1.00 94.19 93 ILE A N 1
ATOM 719 C CA . ILE A 1 93 ? -12.350 14.561 11.184 1.00 94.19 93 ILE A CA 1
ATOM 720 C C . ILE A 1 93 ? -13.284 13.512 11.787 1.00 94.19 93 ILE A C 1
ATOM 722 O O . ILE A 1 93 ? -13.540 13.542 12.990 1.00 94.19 93 ILE A O 1
ATOM 726 N N . ASN A 1 94 ? -13.754 12.573 10.966 1.00 95.19 94 ASN A N 1
ATOM 727 C CA . ASN A 1 94 ? -14.644 11.492 11.364 1.00 95.19 94 ASN A CA 1
ATO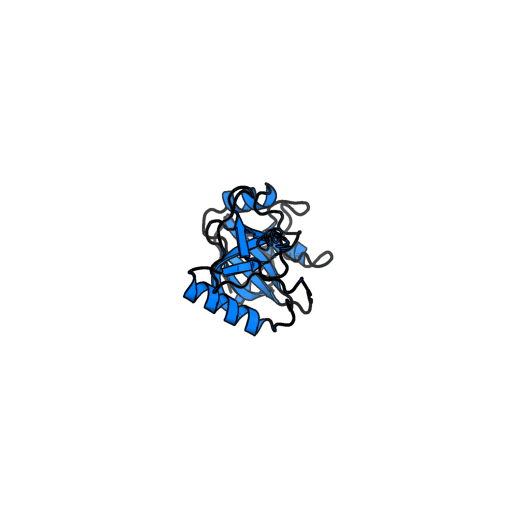M 728 C C . ASN A 1 94 ? -13.816 10.250 11.680 1.00 95.19 94 ASN A C 1
ATOM 730 O O . ASN A 1 94 ? -13.005 9.822 10.859 1.00 95.19 94 ASN A O 1
ATOM 734 N N . TRP A 1 95 ? -13.997 9.698 12.876 1.00 96.25 95 TRP A N 1
ATOM 735 C CA . TRP A 1 95 ? -13.218 8.567 13.367 1.00 96.25 95 TRP A CA 1
ATOM 736 C C . TRP A 1 95 ? -14.135 7.384 13.644 1.00 96.25 95 TRP A C 1
ATOM 738 O O . TRP A 1 95 ? -15.081 7.498 14.421 1.00 96.25 95 TRP A O 1
ATOM 748 N N . ASP A 1 96 ? -13.812 6.256 13.023 1.00 96.19 96 ASP A N 1
ATOM 749 C CA . ASP A 1 96 ? -14.506 4.986 13.185 1.00 96.19 96 ASP A CA 1
ATOM 750 C C . ASP A 1 96 ? -13.664 4.031 14.031 1.00 96.19 96 ASP A C 1
ATOM 752 O O . ASP A 1 96 ? -12.433 4.097 14.047 1.00 96.19 96 ASP A O 1
ATOM 756 N N . THR A 1 97 ? -14.324 3.110 14.733 1.00 96.44 97 THR A N 1
ATOM 757 C CA . THR A 1 97 ? -13.626 2.091 15.531 1.00 96.44 97 THR A CA 1
ATOM 758 C C . THR A 1 97 ? -12.987 1.044 14.616 1.00 96.44 97 THR A C 1
ATOM 760 O O . THR A 1 97 ? -13.645 0.492 13.733 1.00 96.44 97 THR A O 1
ATOM 763 N N . ILE A 1 98 ? -11.709 0.737 14.848 1.00 96.75 98 ILE A N 1
ATOM 764 C CA . ILE A 1 98 ? -11.016 -0.380 14.201 1.00 96.75 98 ILE A CA 1
ATOM 765 C C . ILE A 1 98 ? -11.555 -1.691 14.800 1.00 96.75 98 ILE A C 1
ATOM 767 O O . ILE A 1 98 ? -11.485 -1.848 16.023 1.00 96.75 98 ILE A O 1
ATOM 771 N N . PRO A 1 99 ? -12.031 -2.653 13.982 1.00 96.19 99 PRO A N 1
ATOM 772 C CA . PRO A 1 99 ? -12.470 -3.963 14.461 1.00 96.19 99 PRO A CA 1
ATOM 773 C C . PRO A 1 99 ? -11.442 -4.635 15.378 1.00 96.19 99 PRO A C 1
ATOM 775 O O . PRO A 1 99 ? -10.241 -4.600 15.102 1.00 96.19 99 PRO A O 1
ATOM 778 N N . ASP A 1 100 ? -11.908 -5.291 16.440 1.00 94.31 100 ASP A N 1
ATOM 779 C CA . ASP A 1 100 ? -11.043 -5.912 17.458 1.00 94.31 100 ASP A CA 1
ATOM 780 C C . ASP A 1 100 ? -10.084 -6.965 16.879 1.00 94.31 100 ASP A C 1
ATOM 782 O O . ASP A 1 100 ? -8.974 -7.147 17.381 1.00 94.31 100 ASP A O 1
ATOM 786 N N . SER A 1 101 ? -10.471 -7.618 15.778 1.00 95.38 101 SER A N 1
ATOM 787 C CA . SER A 1 101 ? -9.620 -8.571 15.058 1.00 95.38 101 SER A CA 1
ATOM 788 C C . SER A 1 101 ? -8.398 -7.909 14.411 1.00 95.38 101 SER A C 1
ATOM 790 O O . SER A 1 101 ? -7.340 -8.535 14.322 1.00 95.38 101 SER A O 1
ATOM 792 N N . ILE A 1 102 ? -8.489 -6.636 14.007 1.00 95.69 102 ILE A N 1
ATOM 793 C CA . ILE A 1 102 ? -7.419 -5.911 13.312 1.00 95.69 102 ILE A CA 1
ATOM 794 C C . ILE 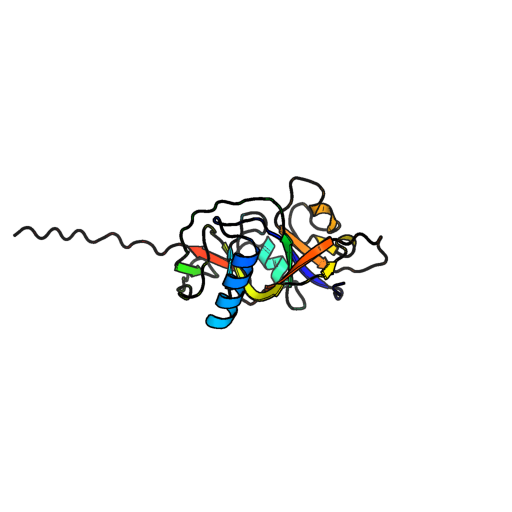A 1 102 ? -6.400 -5.357 14.310 1.00 95.69 102 ILE A C 1
ATOM 796 O O . ILE A 1 102 ? -6.720 -4.586 15.216 1.00 95.69 102 ILE A O 1
ATOM 800 N N . ASN A 1 103 ? -5.128 -5.706 14.097 1.00 91.31 103 ASN A N 1
ATOM 801 C CA . ASN A 1 103 ? -4.002 -5.262 14.910 1.00 91.31 103 ASN A CA 1
ATOM 802 C C . ASN A 1 103 ? -3.060 -4.373 14.082 1.00 91.31 103 ASN A C 1
ATOM 804 O O . ASN A 1 103 ? -2.088 -4.843 13.471 1.00 91.31 103 ASN A O 1
ATOM 808 N N . CYS A 1 104 ? -3.341 -3.068 14.067 1.00 90.31 104 CYS A N 1
ATOM 809 C CA . CYS A 1 104 ? -2.444 -2.041 13.533 1.00 90.31 104 CYS A CA 1
ATOM 810 C C . CYS A 1 104 ? -1.679 -1.389 14.689 1.00 90.31 104 CYS A C 1
ATOM 812 O O . CYS A 1 104 ? -2.306 -0.833 15.584 1.00 90.31 104 CYS A O 1
ATOM 814 N N . ARG A 1 105 ? -0.344 -1.481 14.692 1.00 86.44 105 ARG A N 1
ATOM 815 C CA . ARG A 1 105 ? 0.504 -1.036 15.811 1.00 86.44 105 ARG A CA 1
ATOM 816 C C . ARG A 1 105 ? 1.582 -0.066 15.346 1.00 86.44 105 ARG A C 1
ATOM 818 O O . ARG A 1 105 ? 2.082 -0.204 14.228 1.00 86.44 105 ARG A O 1
ATOM 825 N N . GLY A 1 106 ? 1.942 0.886 16.204 1.00 79.62 106 GLY A N 1
ATOM 826 C CA . GLY A 1 106 ? 3.146 1.715 16.052 1.00 79.62 106 GLY A CA 1
ATOM 827 C C . GLY A 1 106 ? 3.186 2.619 14.822 1.00 79.62 106 GLY A C 1
ATOM 828 O O . GLY A 1 106 ? 4.257 3.070 14.427 1.00 79.62 106 GLY A O 1
ATOM 829 N N . SER A 1 107 ? 2.040 2.874 14.192 1.00 86.06 107 SER A N 1
ATOM 830 C CA . SER A 1 107 ? 1.931 3.658 12.960 1.00 86.06 107 SER A CA 1
ATOM 831 C C . SER A 1 107 ? 0.887 4.752 13.119 1.00 86.06 107 SER A C 1
ATOM 833 O O . SER A 1 107 ? -0.088 4.573 13.837 1.00 86.06 107 SER A O 1
ATOM 835 N N . LYS A 1 108 ? 1.079 5.882 12.429 1.00 90.94 108 LYS A N 1
ATOM 836 C CA . LYS A 1 108 ? 0.080 6.968 12.355 1.00 90.94 108 LYS A CA 1
ATOM 837 C C . LYS A 1 108 ? -0.864 6.812 11.168 1.00 90.94 108 LYS A C 1
ATOM 839 O O . LYS A 1 108 ? -1.927 7.429 11.142 1.00 90.94 108 LYS A O 1
ATOM 844 N N . TRP A 1 109 ? -0.453 6.029 10.176 1.00 93.50 109 TRP A N 1
ATOM 845 C CA . TRP A 1 109 ? -1.176 5.790 8.935 1.00 93.50 109 TRP A CA 1
ATOM 846 C C . TRP A 1 109 ? -1.127 4.303 8.600 1.00 93.50 109 TRP A C 1
ATOM 848 O O . TRP A 1 109 ? -0.167 3.617 8.962 1.00 93.50 109 TRP A O 1
ATOM 858 N N . ALA A 1 110 ? -2.144 3.814 7.901 1.00 95.38 110 ALA A N 1
ATOM 859 C CA . ALA A 1 110 ? -2.215 2.429 7.464 1.00 95.38 110 ALA A CA 1
ATOM 860 C C . ALA A 1 110 ? -2.749 2.320 6.035 1.00 95.38 110 ALA A C 1
ATOM 862 O O . ALA A 1 110 ? -3.605 3.103 5.637 1.00 95.38 110 ALA A O 1
ATOM 863 N N . LEU A 1 111 ? -2.254 1.339 5.282 1.00 96.31 111 LEU A N 1
ATOM 864 C CA . LEU A 1 111 ? -2.861 0.881 4.034 1.00 96.31 111 LEU A CA 1
ATOM 865 C C . LEU A 1 111 ? -4.011 -0.076 4.343 1.00 96.31 111 LEU A C 1
ATOM 867 O O . LEU A 1 111 ? -3.909 -0.877 5.274 1.00 96.31 111 LEU A O 1
ATOM 871 N N . CYS A 1 112 ? -5.069 -0.032 3.542 1.00 97.56 112 CYS A N 1
ATOM 872 C CA . CYS A 1 112 ? -6.190 -0.964 3.636 1.00 97.56 112 CYS A CA 1
ATOM 873 C C . CYS A 1 112 ? -5.987 -2.098 2.630 1.00 97.56 112 CYS A C 1
ATOM 875 O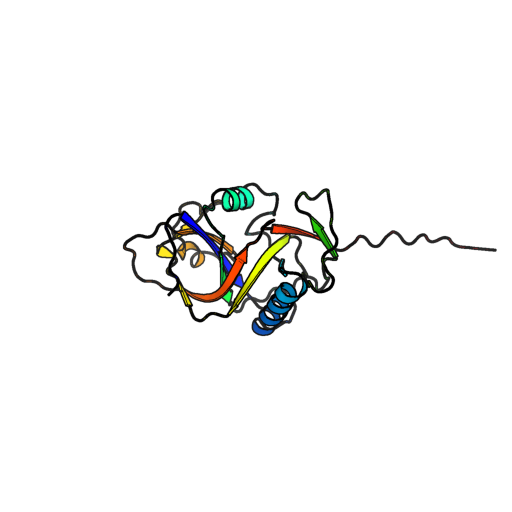 O . CYS A 1 112 ? -5.941 -1.849 1.424 1.00 97.56 112 CYS A O 1
ATOM 877 N N . LEU A 1 113 ? -5.858 -3.333 3.121 1.00 97.94 113 LEU A N 1
ATOM 878 C CA . LEU A 1 113 ? -5.596 -4.518 2.303 1.00 97.94 113 LEU A CA 1
ATOM 879 C C . LEU A 1 113 ? -6.748 -5.514 2.411 1.00 97.94 113 LEU A C 1
ATOM 881 O O . LEU A 1 113 ? -7.077 -5.914 3.520 1.00 97.94 113 LEU A O 1
ATOM 885 N N . ASP A 1 114 ? -7.316 -5.975 1.297 1.00 97.75 114 ASP A N 1
ATOM 886 C CA . ASP A 1 114 ? -8.337 -7.046 1.293 1.00 97.75 114 ASP A CA 1
ATOM 887 C C . ASP A 1 114 ? -7.789 -8.403 0.819 1.00 97.75 114 ASP A C 1
ATOM 889 O O . ASP A 1 114 ? -8.484 -9.420 0.811 1.00 97.75 114 ASP A O 1
ATOM 893 N N . ARG A 1 115 ? -6.520 -8.432 0.413 1.00 97.69 115 ARG A N 1
ATOM 894 C CA . ARG A 1 115 ? -5.801 -9.639 0.019 1.00 97.69 115 ARG A CA 1
ATOM 895 C C . ARG A 1 115 ? -4.354 -9.520 0.438 1.00 97.69 115 ARG A C 1
ATOM 897 O O . ARG A 1 115 ? -3.744 -8.469 0.270 1.00 97.69 115 ARG A O 1
ATOM 904 N N . LEU A 1 116 ? -3.805 -10.630 0.917 1.00 96.62 116 LEU A N 1
ATOM 905 C CA . LEU A 1 116 ? -2.390 -10.769 1.213 1.00 96.62 116 LEU A CA 1
ATOM 906 C C . LEU A 1 116 ? -1.972 -12.228 0.987 1.00 96.62 116 LEU A C 1
ATOM 908 O O . LEU A 1 116 ? -2.486 -13.140 1.637 1.00 96.62 116 LEU A O 1
ATOM 912 N N . GLN A 1 117 ? -1.076 -12.460 0.033 1.00 94.81 117 GLN A N 1
ATOM 913 C CA . GLN A 1 117 ? -0.669 -13.786 -0.430 1.00 94.81 117 GLN A CA 1
ATOM 914 C C . GLN A 1 117 ? 0.847 -13.919 -0.381 1.00 94.81 117 GLN A C 1
ATOM 916 O O . GLN A 1 117 ? 1.554 -13.048 -0.879 1.00 94.81 117 GLN A O 1
ATOM 921 N N . VAL A 1 118 ? 1.330 -15.021 0.192 1.00 93.31 118 VAL A N 1
ATOM 922 C CA . VAL A 1 118 ? 2.734 -15.425 0.065 1.00 93.31 118 VAL A CA 1
ATOM 923 C C . VAL A 1 118 ? 2.926 -16.005 -1.331 1.00 93.31 118 VAL A C 1
ATOM 925 O O . VAL A 1 118 ? 2.137 -16.851 -1.755 1.00 93.31 118 VAL A O 1
ATOM 928 N N . VAL A 1 119 ? 3.944 -15.532 -2.038 1.00 93.31 119 VAL A N 1
ATOM 929 C CA . VAL A 1 119 ? 4.249 -15.902 -3.421 1.00 93.31 119 VAL A CA 1
ATOM 930 C C . VAL A 1 119 ? 5.746 -16.165 -3.576 1.00 93.31 119 VAL A C 1
ATOM 932 O O . VAL A 1 119 ? 6.551 -15.654 -2.803 1.00 93.31 119 VAL A O 1
ATOM 935 N N . ASP A 1 120 ? 6.105 -16.962 -4.578 1.00 90.81 120 ASP A N 1
ATOM 936 C CA . ASP A 1 120 ? 7.480 -17.118 -5.065 1.00 90.81 120 ASP A CA 1
ATOM 937 C C . ASP A 1 120 ? 7.516 -16.583 -6.498 1.00 90.81 120 ASP A C 1
ATOM 939 O O . ASP A 1 120 ? 7.410 -17.308 -7.491 1.00 90.81 120 ASP A O 1
ATOM 943 N N . GLU A 1 121 ? 7.484 -15.256 -6.597 1.00 92.56 121 GLU A N 1
ATOM 944 C CA . GLU A 1 121 ? 7.391 -14.540 -7.861 1.00 92.56 121 GLU A CA 1
ATOM 945 C C . GLU A 1 121 ? 8.511 -13.509 -7.971 1.00 92.56 121 GLU A C 1
ATOM 947 O O . GLU A 1 121 ? 9.175 -13.155 -7.003 1.00 92.56 121 GLU A O 1
ATOM 952 N N . ALA A 1 122 ? 8.721 -13.003 -9.180 1.00 91.88 122 ALA A N 1
ATOM 953 C CA . ALA A 1 122 ? 9.654 -11.920 -9.428 1.00 91.88 122 ALA A CA 1
ATOM 954 C C . ALA A 1 122 ? 9.078 -10.958 -10.468 1.00 91.88 122 ALA A C 1
ATOM 956 O O . ALA A 1 122 ? 8.271 -11.368 -11.318 1.00 91.88 122 ALA A O 1
ATOM 957 N N . PHE A 1 123 ? 9.505 -9.699 -10.396 1.00 91.38 123 PHE A N 1
ATOM 958 C CA . PHE A 1 123 ? 9.141 -8.634 -11.334 1.00 91.38 123 PHE A CA 1
ATOM 959 C C . PHE A 1 123 ? 10.390 -7.874 -11.792 1.00 91.38 123 PHE A C 1
ATOM 961 O O . PHE A 1 123 ? 11.383 -7.845 -11.068 1.00 91.38 123 PHE A O 1
ATOM 968 N N . ASN A 1 124 ? 10.365 -7.279 -12.987 1.00 93.25 124 ASN A N 1
ATOM 969 C CA . ASN A 1 124 ? 11.470 -6.453 -13.465 1.00 93.25 124 ASN A CA 1
ATOM 970 C C . ASN A 1 124 ? 11.160 -4.968 -13.197 1.00 93.25 124 ASN A C 1
ATOM 972 O O . ASN A 1 124 ? 10.339 -4.378 -13.898 1.00 93.25 124 ASN A O 1
ATOM 976 N N . PRO A 1 125 ? 11.809 -4.311 -12.219 1.00 92.75 125 PRO A N 1
ATOM 977 C CA . PRO A 1 125 ? 11.563 -2.904 -11.916 1.00 92.75 125 PRO A CA 1
ATOM 978 C C . PRO A 1 125 ? 11.951 -1.952 -13.061 1.00 92.75 125 PRO A C 1
ATOM 980 O O . PRO A 1 125 ? 11.552 -0.784 -13.031 1.00 92.75 125 PRO A O 1
ATOM 983 N N . ASN A 1 126 ? 12.702 -2.406 -14.072 1.00 94.38 126 ASN A N 1
ATOM 984 C CA . ASN A 1 126 ? 13.052 -1.585 -15.234 1.00 94.38 126 ASN A CA 1
ATOM 985 C C . ASN A 1 126 ? 11.858 -1.324 -16.172 1.00 94.38 126 ASN A C 1
ATOM 987 O O . ASN A 1 126 ? 11.850 -0.309 -16.878 1.00 94.38 126 ASN A O 1
ATOM 991 N N . GLU A 1 127 ? 10.816 -2.159 -16.099 1.00 95.38 127 GLU A N 1
ATOM 992 C CA . GLU A 1 127 ? 9.545 -2.012 -16.831 1.00 95.38 127 GLU A CA 1
ATOM 993 C C . GLU A 1 127 ? 8.610 -0.955 -16.210 1.00 95.38 127 GLU A C 1
ATOM 995 O O . GLU A 1 127 ? 7.510 -0.702 -16.704 1.00 95.38 127 GLU A O 1
ATOM 1000 N N . PHE A 1 128 ? 9.032 -0.332 -15.105 1.00 95.50 128 PHE A N 1
ATOM 1001 C CA . PHE A 1 128 ? 8.220 0.596 -14.326 1.00 95.50 128 PHE A CA 1
ATOM 1002 C C . PHE A 1 128 ? 8.815 1.999 -14.291 1.0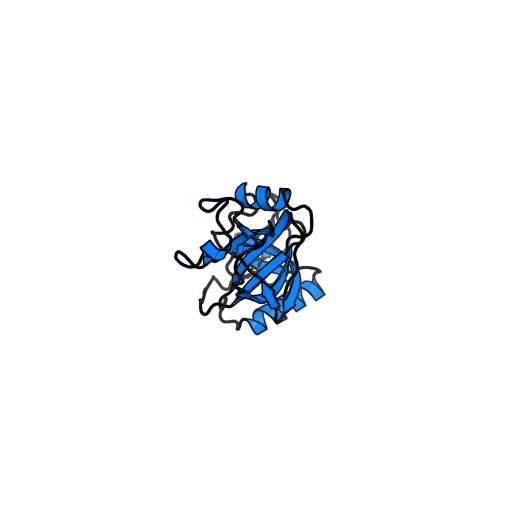0 95.50 128 PHE A C 1
ATOM 1004 O O . PHE A 1 128 ? 10.031 2.208 -14.426 1.00 95.50 128 PHE A O 1
ATOM 1011 N N . ARG A 1 129 ? 7.948 2.981 -14.042 1.00 95.69 129 ARG A N 1
ATOM 1012 C CA . ARG A 1 129 ? 8.328 4.362 -13.732 1.00 95.69 129 ARG A CA 1
ATOM 1013 C C . ARG A 1 129 ? 7.774 4.788 -12.385 1.00 95.69 129 ARG A C 1
ATOM 1015 O O . ARG A 1 129 ? 6.682 4.393 -11.991 1.00 95.69 129 ARG A O 1
ATOM 1022 N N . VAL A 1 130 ? 8.545 5.599 -11.669 1.00 94.31 130 VAL A N 1
ATOM 1023 C CA . VAL A 1 130 ? 8.131 6.152 -10.377 1.00 94.31 130 VAL A CA 1
ATOM 1024 C C . VAL A 1 130 ? 7.071 7.228 -10.575 1.00 94.31 130 VAL A C 1
ATOM 1026 O O . VAL A 1 130 ? 7.266 8.153 -11.362 1.00 94.31 130 VAL A O 1
ATOM 1029 N N . VAL A 1 131 ? 6.003 7.154 -9.785 1.00 93.75 131 VAL A N 1
ATOM 1030 C CA . VAL A 1 131 ? 4.903 8.119 -9.777 1.00 93.75 131 VAL A CA 1
ATOM 1031 C C . VAL A 1 131 ? 4.971 9.003 -8.529 1.00 93.75 131 VAL A C 1
ATOM 1033 O O . VAL A 1 131 ? 4.824 8.567 -7.382 1.00 93.75 131 VAL A O 1
ATOM 1036 N N . GLY A 1 132 ? 5.176 10.293 -8.767 1.00 89.25 132 GLY A N 1
ATOM 1037 C CA . GLY A 1 132 ? 5.175 11.350 -7.766 1.00 89.25 132 GLY A CA 1
ATOM 1038 C C . GLY A 1 132 ? 6.438 11.434 -6.895 1.00 89.25 132 GLY A C 1
ATOM 1039 O O . GLY A 1 132 ? 7.191 10.477 -6.704 1.00 89.25 132 GLY A O 1
ATOM 1040 N N . GLY A 1 133 ? 6.644 12.612 -6.304 1.00 86.62 133 GLY A N 1
ATOM 1041 C CA . GLY A 1 133 ? 7.795 12.916 -5.450 1.00 86.62 133 GLY A CA 1
ATOM 1042 C C . GLY A 1 133 ? 9.075 13.205 -6.240 1.00 86.62 133 GLY A C 1
ATOM 1043 O O . GLY A 1 133 ? 9.059 13.364 -7.457 1.00 86.62 133 GLY A O 1
ATOM 1044 N N . VAL A 1 134 ? 10.211 13.275 -5.541 1.00 85.19 134 VAL A N 1
ATOM 1045 C CA . VAL A 1 134 ? 11.504 13.718 -6.112 1.00 85.19 134 VAL A CA 1
ATOM 1046 C C . VAL A 1 134 ? 12.071 12.800 -7.198 1.00 85.19 134 VAL A C 1
ATOM 1048 O O . VAL A 1 134 ? 12.926 13.210 -7.979 1.00 85.19 134 VAL A O 1
ATOM 1051 N N . SER A 1 135 ? 11.621 11.547 -7.227 1.00 88.75 135 SER A N 1
ATOM 1052 C CA . SER A 1 135 ? 12.051 10.543 -8.200 1.00 88.75 135 SER A CA 1
ATOM 1053 C C . SER A 1 135 ? 11.032 10.332 -9.320 1.00 88.75 135 SER A C 1
ATOM 1055 O O . SER A 1 135 ? 11.214 9.400 -10.092 1.00 88.75 135 SER A O 1
ATOM 1057 N N . ASN A 1 136 ? 9.992 11.169 -9.428 1.00 93.06 136 ASN A N 1
ATOM 1058 C CA . ASN A 1 136 ? 8.964 11.047 -10.463 1.00 93.06 136 ASN A CA 1
ATOM 1059 C C . ASN A 1 136 ? 9.571 10.887 -11.870 1.00 93.06 136 ASN A C 1
ATOM 1061 O O . ASN A 1 136 ? 10.481 11.628 -12.244 1.00 93.06 136 ASN A O 1
ATOM 1065 N N . GLY A 1 137 ? 9.066 9.919 -12.634 1.00 94.25 137 GLY A N 1
ATOM 1066 C CA . GLY A 1 137 ? 9.512 9.601 -13.992 1.00 94.25 137 GLY A CA 1
ATOM 1067 C C . GLY A 1 137 ? 10.807 8.787 -14.085 1.00 94.25 137 GLY A C 1
ATOM 1068 O O . GLY A 1 137 ? 11.169 8.357 -15.177 1.00 94.25 137 GLY A O 1
ATOM 1069 N N . LYS A 1 138 ? 11.514 8.531 -12.976 1.00 94.06 138 LYS A N 1
ATOM 1070 C CA . LYS A 1 138 ? 12.693 7.650 -12.990 1.00 94.06 138 LYS A CA 1
ATOM 1071 C C . LYS A 1 138 ? 12.293 6.188 -13.170 1.00 94.06 138 LYS A C 1
ATOM 1073 O O . LYS A 1 138 ? 11.182 5.796 -12.820 1.00 94.06 138 LYS A O 1
ATOM 1078 N N . VAL A 1 139 ? 13.230 5.387 -13.676 1.00 93.94 139 VAL A N 1
ATOM 1079 C CA . VAL A 1 139 ? 13.110 3.923 -13.754 1.00 93.94 139 VAL A CA 1
ATOM 1080 C C . VAL A 1 139 ? 12.889 3.344 -12.354 1.00 93.94 139 VAL A C 1
ATOM 1082 O O . VAL A 1 139 ? 13.506 3.810 -11.393 1.00 93.94 139 VAL A O 1
ATOM 1085 N N . GLY A 1 140 ? 12.017 2.338 -12.235 1.00 92.06 140 GLY A N 1
ATOM 1086 C CA . GLY A 1 140 ? 11.650 1.732 -10.954 1.00 92.06 140 GLY A CA 1
ATOM 1087 C C . GLY A 1 140 ? 12.851 1.239 -10.145 1.00 92.06 140 GLY A C 1
ATOM 1088 O O . GLY A 1 140 ? 12.870 1.433 -8.933 1.00 92.06 140 GLY A O 1
ATOM 1089 N N . SER A 1 141 ? 13.902 0.732 -10.802 1.00 91.69 141 SER A N 1
ATOM 1090 C CA . SER A 1 141 ? 15.150 0.256 -10.175 1.00 91.69 141 SER A CA 1
ATOM 1091 C C . SER A 1 141 ? 15.924 1.323 -9.389 1.00 91.69 141 SER A C 1
ATOM 1093 O O . SER A 1 141 ? 16.845 0.989 -8.641 1.00 91.69 141 SER A O 1
ATOM 1095 N N . VAL A 1 142 ? 15.507 2.596 -9.445 1.00 89.00 142 VAL A N 1
ATOM 1096 C CA . VAL A 1 142 ? 16.048 3.678 -8.609 1.00 89.00 142 VAL A CA 1
ATOM 1097 C C . VAL A 1 142 ? 16.013 3.356 -7.112 1.00 89.00 142 VAL A C 1
ATOM 1099 O O . VAL A 1 142 ? 16.844 3.876 -6.377 1.00 89.00 142 VAL A O 1
ATOM 1102 N N . PHE A 1 143 ? 15.116 2.477 -6.653 1.00 81.94 143 PHE A N 1
ATOM 1103 C CA . PHE A 1 143 ? 15.025 2.045 -5.250 1.00 81.94 143 PHE A CA 1
ATOM 1104 C C . PHE A 1 143 ? 16.301 1.400 -4.708 1.00 81.94 143 PHE A C 1
ATOM 1106 O O . PHE A 1 143 ? 16.547 1.431 -3.503 1.00 81.94 143 PHE A O 1
ATOM 1113 N N . ARG A 1 144 ? 17.115 0.830 -5.602 1.00 81.38 144 ARG A N 1
ATOM 1114 C CA . ARG A 1 144 ? 18.416 0.236 -5.283 1.00 81.38 144 ARG A CA 1
ATOM 1115 C C . ARG A 1 144 ? 19.486 1.300 -5.029 1.00 81.38 144 ARG A C 1
ATOM 1117 O O . ARG A 1 144 ? 20.513 1.017 -4.421 1.00 81.38 144 ARG A O 1
ATOM 1124 N N . THR A 1 145 ? 19.256 2.530 -5.491 1.00 67.56 145 THR A N 1
ATOM 1125 C CA . THR A 1 145 ? 20.196 3.648 -5.396 1.00 67.56 145 THR A CA 1
ATOM 1126 C C . THR A 1 145 ? 19.679 4.690 -4.401 1.00 67.56 145 THR A C 1
ATOM 1128 O O . THR A 1 145 ? 18.627 5.287 -4.615 1.00 67.56 145 THR A O 1
ATOM 1131 N N . ARG A 1 146 ? 20.472 4.975 -3.355 1.00 50.69 146 ARG A N 1
ATOM 1132 C CA . ARG A 1 146 ? 20.156 5.794 -2.155 1.00 50.69 146 ARG A CA 1
ATOM 1133 C C . ARG A 1 146 ? 19.445 5.000 -1.059 1.00 50.69 146 ARG A C 1
ATOM 1135 O O . ARG A 1 146 ? 18.624 4.147 -1.363 1.00 50.69 146 ARG A O 1
ATOM 1142 N N . GLY A 1 147 ? 19.811 5.296 0.199 1.00 53.12 147 GLY A N 1
ATOM 1143 C CA . GLY A 1 147 ? 19.327 4.643 1.424 1.00 53.12 147 GLY A CA 1
ATOM 1144 C C . GLY A 1 147 ? 17.886 4.176 1.275 1.00 53.12 147 GLY A C 1
ATOM 1145 O O . GLY A 1 147 ? 17.017 5.003 1.007 1.00 53.12 147 GLY A O 1
ATOM 1146 N N . GLN A 1 148 ? 17.726 2.850 1.315 1.00 55.41 148 GLN A N 1
ATOM 1147 C CA . GLN A 1 148 ? 16.612 2.096 0.745 1.00 55.41 148 GLN A CA 1
ATOM 1148 C C . GLN A 1 148 ? 15.294 2.854 0.865 1.00 55.41 148 GLN A C 1
ATOM 1150 O O . GLN A 1 148 ? 14.802 3.077 1.968 1.00 55.41 148 GLN A O 1
ATOM 1155 N N . ALA A 1 149 ? 14.733 3.285 -0.266 1.00 57.97 149 ALA A N 1
ATOM 1156 C CA . ALA A 1 149 ? 13.383 3.817 -0.244 1.00 57.97 149 ALA A CA 1
ATOM 1157 C C . ALA A 1 149 ? 12.470 2.677 0.215 1.00 57.97 149 ALA A C 1
ATOM 1159 O O . ALA A 1 149 ? 12.252 1.717 -0.525 1.00 57.97 149 ALA A O 1
ATOM 1160 N N . ASP A 1 150 ? 11.966 2.772 1.447 1.00 73.06 150 ASP A N 1
ATOM 1161 C CA . ASP A 1 150 ? 11.113 1.734 2.023 1.00 73.06 150 ASP A CA 1
ATOM 1162 C C . ASP A 1 150 ? 9.890 1.478 1.141 1.00 73.06 150 ASP A C 1
ATOM 1164 O O . ASP A 1 150 ? 9.325 0.391 1.181 1.00 73.06 150 ASP A O 1
ATOM 1168 N N . GLN A 1 151 ? 9.457 2.484 0.370 1.00 85.50 151 GLN A N 1
ATOM 1169 C CA . GLN A 1 151 ? 8.206 2.473 -0.378 1.00 85.50 151 GLN A CA 1
ATOM 1170 C C . GLN A 1 151 ? 8.333 3.282 -1.673 1.00 85.50 151 GLN A C 1
ATOM 1172 O O . GLN A 1 151 ? 8.824 4.414 -1.660 1.00 85.50 151 GLN A O 1
ATOM 1177 N N . LEU A 1 152 ? 7.840 2.729 -2.781 1.00 90.56 152 LEU A N 1
ATOM 1178 C CA . LEU A 1 152 ? 7.735 3.396 -4.076 1.00 90.56 152 LEU A CA 1
ATOM 1179 C C . LEU A 1 152 ? 6.367 3.198 -4.697 1.00 90.56 152 LEU A C 1
ATOM 1181 O O . LEU A 1 152 ? 5.798 2.115 -4.668 1.00 90.56 152 LEU A O 1
ATOM 1185 N N . ARG A 1 153 ? 5.898 4.267 -5.326 1.00 93.81 153 ARG A N 1
ATOM 1186 C CA . ARG A 1 153 ? 4.726 4.293 -6.192 1.00 93.81 153 ARG A CA 1
ATOM 1187 C C . ARG A 1 153 ? 5.210 4.097 -7.618 1.00 93.81 153 ARG A C 1
ATOM 1189 O O . ARG A 1 153 ? 6.015 4.903 -8.086 1.00 93.81 153 ARG A O 1
ATOM 1196 N N . LEU A 1 154 ? 4.768 3.035 -8.268 1.00 95.06 154 LEU A N 1
ATOM 1197 C CA . LEU A 1 154 ? 5.217 2.622 -9.589 1.00 95.06 154 LEU A CA 1
ATOM 1198 C C . LEU A 1 154 ? 4.029 2.498 -10.540 1.00 95.06 154 LEU A C 1
ATOM 1200 O O . LEU A 1 154 ? 2.936 2.117 -10.128 1.00 95.06 154 LEU A O 1
ATOM 1204 N N . GLU A 1 155 ? 4.264 2.789 -11.810 1.00 96.19 155 GLU A N 1
ATOM 1205 C CA . GLU A 1 155 ? 3.344 2.526 -12.915 1.00 96.19 155 GLU A CA 1
ATOM 1206 C C . GLU A 1 155 ? 4.073 1.688 -13.961 1.00 96.19 155 GLU A C 1
ATOM 1208 O O . GLU A 1 155 ? 5.232 1.972 -14.289 1.00 96.19 155 GLU A O 1
ATOM 1213 N N . PHE A 1 156 ? 3.424 0.625 -14.426 1.00 95.19 156 PHE A N 1
ATOM 1214 C CA . PHE A 1 156 ? 3.964 -0.239 -15.463 1.00 95.19 156 PHE A CA 1
ATOM 1215 C C . PHE A 1 156 ? 3.849 0.456 -16.819 1.00 95.19 156 PHE A C 1
ATOM 1217 O O . PHE A 1 156 ? 2.752 0.800 -17.260 1.00 95.19 156 PHE A O 1
ATOM 1224 N N . VAL A 1 157 ? 4.990 0.636 -17.481 1.00 94.88 157 VAL A N 1
ATOM 1225 C CA . VAL A 1 157 ? 5.077 1.223 -18.829 1.00 94.88 157 VAL A CA 1
ATOM 1226 C C . VAL A 1 157 ? 5.504 0.194 -19.880 1.00 94.88 157 VAL A C 1
ATOM 1228 O O . VAL A 1 157 ? 5.485 0.488 -21.070 1.00 94.88 157 VAL A O 1
ATOM 1231 N N . GLY A 1 158 ? 5.892 -1.011 -19.447 1.00 89.38 158 GLY A N 1
ATOM 1232 C CA . GLY A 1 158 ? 6.385 -2.074 -20.318 1.00 89.38 158 GLY A CA 1
ATOM 1233 C C . GLY A 1 158 ? 7.662 -1.701 -21.078 1.00 89.38 158 GLY A C 1
ATOM 1234 O O . GLY A 1 158 ? 8.426 -0.821 -20.669 1.00 89.38 158 GLY A O 1
ATOM 1235 N N . GLY A 1 159 ? 7.885 -2.397 -22.193 1.00 84.81 159 GLY A N 1
ATOM 1236 C CA . GLY A 1 159 ? 8.994 -2.160 -23.118 1.00 84.81 159 GLY A CA 1
ATOM 1237 C C . GLY A 1 159 ? 10.013 -3.297 -23.176 1.00 84.81 159 GLY A C 1
ATOM 1238 O O . GLY A 1 159 ? 10.029 -4.190 -22.333 1.00 84.81 159 GLY A O 1
ATOM 1239 N N . ASP A 1 160 ? 10.865 -3.246 -24.199 1.00 87.19 160 ASP A N 1
ATOM 1240 C CA . ASP A 1 160 ? 12.025 -4.128 -24.338 1.00 87.19 160 ASP A CA 1
ATOM 1241 C C . ASP A 1 160 ? 13.166 -3.565 -23.481 1.00 87.19 160 ASP A C 1
ATOM 1243 O O . ASP A 1 160 ? 13.867 -2.629 -23.872 1.00 87.19 160 ASP A O 1
ATOM 1247 N N . VAL A 1 161 ? 13.252 -4.043 -22.240 1.00 90.19 161 VAL A N 1
ATOM 1248 C CA . VAL A 1 161 ? 14.236 -3.603 -21.247 1.00 90.19 161 VAL A CA 1
ATOM 1249 C C . VAL A 1 161 ? 15.070 -4.783 -20.778 1.00 90.19 161 VAL A C 1
ATOM 1251 O O . VAL A 1 161 ? 14.596 -5.917 -20.730 1.00 90.19 161 VAL A O 1
ATOM 1254 N N . GLU A 1 162 ? 16.302 -4.494 -20.365 1.00 88.38 162 GLU A N 1
ATOM 1255 C CA . GLU A 1 162 ? 17.205 -5.515 -19.843 1.00 88.38 162 GLU A CA 1
ATOM 1256 C C . GLU A 1 162 ? 16.570 -6.284 -18.666 1.00 88.38 162 GLU A C 1
ATOM 1258 O O . GLU A 1 162 ? 16.073 -5.659 -17.710 1.00 88.38 162 GLU A O 1
ATOM 1263 N N . PRO A 1 163 ? 16.567 -7.632 -18.720 1.00 88.62 163 PRO A N 1
ATOM 1264 C CA . PRO A 1 163 ? 16.086 -8.478 -17.639 1.00 88.62 163 PRO A CA 1
ATOM 1265 C C . PRO A 1 163 ? 16.887 -8.272 -16.353 1.00 88.62 163 PRO A C 1
ATOM 1267 O O . PRO A 1 163 ? 18.091 -8.507 -16.303 1.00 88.62 163 PRO A O 1
ATOM 1270 N N . ASP A 1 164 ? 16.200 -7.866 -15.290 1.00 91.12 164 ASP A N 1
ATOM 1271 C CA . ASP A 1 164 ? 16.828 -7.535 -14.009 1.00 91.12 164 ASP A CA 1
ATOM 1272 C C . ASP A 1 164 ? 15.838 -7.757 -12.861 1.00 91.12 164 ASP A C 1
ATOM 1274 O O . ASP A 1 164 ? 15.340 -6.829 -12.228 1.00 91.12 164 ASP A O 1
ATOM 1278 N N . PHE A 1 165 ? 15.464 -9.018 -12.663 1.00 90.81 165 PHE A N 1
ATOM 1279 C CA . PHE A 1 165 ? 14.339 -9.384 -11.813 1.00 90.81 165 PHE A CA 1
ATOM 1280 C C . PHE A 1 165 ? 14.622 -9.245 -10.315 1.00 90.81 165 PHE A C 1
ATOM 1282 O O . PHE A 1 165 ? 15.683 -9.611 -9.816 1.00 90.81 165 PHE A O 1
ATOM 1289 N N . GLU A 1 166 ? 13.602 -8.794 -9.593 1.00 87.81 166 GLU A N 1
ATOM 1290 C CA . GLU A 1 166 ? 13.560 -8.703 -8.137 1.00 87.81 166 GLU A CA 1
ATOM 1291 C C . GLU A 1 166 ? 12.575 -9.716 -7.562 1.00 87.81 166 GLU A C 1
ATOM 1293 O O . GLU A 1 166 ? 11.424 -9.751 -8.016 1.00 87.81 166 GLU A O 1
ATOM 1298 N N . PRO A 1 167 ? 12.975 -10.511 -6.555 1.00 89.62 167 PRO A N 1
ATOM 1299 C CA . PRO A 1 167 ? 12.071 -11.441 -5.900 1.00 89.62 167 PRO A CA 1
ATOM 1300 C C . PRO A 1 167 ? 11.019 -10.695 -5.071 1.00 89.62 167 PRO A C 1
ATOM 1302 O O . PRO A 1 167 ? 11.324 -9.775 -4.309 1.00 89.62 167 PRO A O 1
ATOM 1305 N N . ILE A 1 168 ? 9.776 -11.150 -5.177 1.00 88.94 168 ILE A N 1
ATOM 1306 C CA . ILE A 1 168 ? 8.624 -10.702 -4.398 1.00 88.94 168 ILE A CA 1
ATOM 1307 C C . ILE A 1 168 ? 8.104 -11.885 -3.604 1.00 88.94 168 ILE A C 1
ATOM 1309 O O . ILE A 1 168 ? 7.876 -12.958 -4.154 1.00 88.94 168 ILE A O 1
ATOM 1313 N N . TRP A 1 169 ? 7.925 -11.675 -2.303 1.00 87.94 169 TRP A N 1
ATOM 1314 C CA . TRP A 1 169 ? 7.543 -12.748 -1.386 1.00 87.94 169 TRP A CA 1
ATOM 1315 C C . TRP A 1 169 ? 6.098 -12.620 -0.941 1.00 87.94 169 TRP A C 1
ATOM 1317 O O . TRP A 1 169 ? 5.468 -13.605 -0.566 1.00 87.94 169 TRP A O 1
ATOM 1327 N N . VAL A 1 170 ? 5.564 -11.397 -0.957 1.00 92.88 170 VAL A N 1
ATOM 1328 C CA . VAL A 1 170 ? 4.162 -11.149 -0.658 1.00 92.88 170 VAL A CA 1
ATOM 1329 C C . VAL A 1 170 ? 3.568 -10.208 -1.690 1.00 92.88 170 VAL A C 1
ATOM 1331 O O . VAL A 1 170 ? 4.131 -9.158 -2.003 1.00 92.88 170 VAL A O 1
ATOM 1334 N N . ARG A 1 171 ? 2.396 -10.597 -2.182 1.00 94.81 171 ARG A N 1
ATOM 1335 C CA . ARG A 1 171 ? 1.535 -9.787 -3.030 1.00 94.81 171 ARG A CA 1
ATOM 1336 C C . ARG A 1 171 ? 0.253 -9.484 -2.268 1.00 94.81 171 ARG A C 1
ATOM 1338 O O . ARG A 1 171 ? -0.411 -10.390 -1.759 1.00 94.81 171 ARG A O 1
ATOM 1345 N N . ALA A 1 172 ? -0.079 -8.210 -2.154 1.00 96.25 172 ALA A N 1
ATOM 1346 C CA . ALA A 1 172 ? -1.283 -7.751 -1.485 1.00 96.25 172 ALA A CA 1
ATOM 1347 C C . ALA A 1 172 ? -2.063 -6.789 -2.377 1.00 96.25 172 ALA A C 1
ATOM 1349 O O . ALA A 1 172 ? -1.513 -6.208 -3.304 1.00 96.25 172 ALA A O 1
ATOM 1350 N N . ARG A 1 173 ? -3.349 -6.614 -2.090 1.00 96.94 173 ARG A N 1
ATOM 1351 C CA . ARG A 1 173 ? -4.233 -5.745 -2.869 1.00 96.94 173 ARG A CA 1
ATOM 1352 C C . ARG A 1 173 ? -4.728 -4.598 -2.011 1.00 96.94 173 ARG A C 1
ATOM 1354 O O . ARG A 1 173 ? -5.253 -4.853 -0.928 1.00 96.94 173 ARG A O 1
ATOM 1361 N N . LEU A 1 174 ? -4.586 -3.363 -2.495 1.00 96.62 174 LEU A N 1
ATOM 1362 C CA . LEU A 1 174 ? -5.243 -2.227 -1.856 1.00 96.62 174 LEU A CA 1
ATOM 1363 C C . LEU A 1 174 ? -6.749 -2.265 -2.126 1.00 96.62 174 LEU A C 1
ATOM 1365 O O . LEU A 1 174 ? -7.183 -2.517 -3.250 1.00 96.62 174 LEU A O 1
ATOM 1369 N N . VAL A 1 175 ? -7.532 -1.927 -1.108 1.00 96.50 175 VAL A N 1
ATOM 1370 C CA . VAL A 1 175 ? -8.987 -1.759 -1.198 1.00 96.50 175 VAL A CA 1
ATOM 1371 C C . VAL A 1 175 ? -9.377 -0.385 -0.671 1.00 96.50 175 VAL A C 1
ATOM 1373 O O . VAL A 1 175 ? -8.727 0.111 0.245 1.00 96.50 175 VAL A O 1
ATOM 1376 N N . SER A 1 176 ? -10.435 0.229 -1.213 1.00 94.50 176 SER A N 1
ATOM 1377 C CA . SER A 1 176 ? -10.984 1.491 -0.692 1.00 94.50 176 SER A CA 1
ATOM 1378 C C . SER A 1 176 ? -11.206 1.407 0.829 1.00 94.50 176 SER A C 1
ATOM 1380 O O . SER A 1 176 ? -11.783 0.418 1.285 1.00 94.50 176 SER A O 1
ATOM 1382 N N . PRO A 1 177 ? -10.773 2.408 1.622 1.00 95.56 177 PRO A N 1
ATOM 1383 C CA . PRO A 1 177 ? -10.310 3.753 1.233 1.00 95.56 177 PRO A CA 1
ATOM 1384 C C . PRO A 1 177 ? -8.814 3.865 0.866 1.00 95.56 177 PRO A C 1
ATOM 1386 O O . PRO A 1 177 ? -8.275 4.966 0.793 1.00 95.56 177 PRO A O 1
ATOM 1389 N N . TYR A 1 178 ? -8.144 2.741 0.609 1.00 95.88 178 TYR A N 1
ATOM 1390 C CA . TYR A 1 178 ? -6.738 2.566 0.212 1.00 95.88 178 TYR A CA 1
ATOM 1391 C C . TYR A 1 178 ? -5.721 2.899 1.306 1.00 95.88 178 TYR A C 1
ATOM 1393 O O . TYR A 1 178 ? -4.806 2.110 1.545 1.00 95.88 178 TYR A O 1
ATOM 1401 N N . ALA A 1 179 ? -5.887 4.028 1.992 1.00 96.12 179 ALA A N 1
ATOM 1402 C CA . ALA A 1 179 ? -5.099 4.407 3.153 1.00 96.12 179 ALA A CA 1
ATOM 1403 C C . ALA A 1 179 ? -5.924 5.235 4.145 1.00 96.12 179 ALA A C 1
ATOM 1405 O O . ALA A 1 179 ? -6.786 6.018 3.753 1.00 96.12 179 ALA A O 1
ATOM 1406 N N . VAL A 1 180 ? -5.616 5.101 5.433 1.00 97.19 180 VAL A N 1
ATOM 1407 C CA . VAL A 1 180 ? -6.317 5.771 6.538 1.00 97.19 180 VAL A CA 1
ATOM 1408 C C . VAL A 1 180 ? -5.340 6.337 7.556 1.00 97.19 180 VAL A C 1
ATOM 1410 O O . VAL A 1 180 ? -4.218 5.846 7.714 1.00 97.19 180 VAL A O 1
ATOM 1413 N N . LEU A 1 181 ? -5.764 7.385 8.260 1.00 96.00 181 LEU A N 1
ATOM 1414 C CA . LEU A 1 181 ? -5.140 7.793 9.512 1.00 96.00 181 LEU A CA 1
ATOM 1415 C C . LEU A 1 181 ? -5.550 6.801 10.598 1.00 96.00 181 LEU A C 1
ATOM 1417 O O . LEU A 1 181 ? -6.680 6.322 10.583 1.00 96.00 181 LEU A O 1
ATOM 1421 N N . VAL A 1 182 ? -4.657 6.519 11.542 1.00 95.12 182 VAL A N 1
ATOM 1422 C CA . VAL A 1 182 ? -4.947 5.670 12.702 1.00 95.12 182 VAL A CA 1
ATOM 1423 C C . VAL A 1 182 ? -4.461 6.343 13.982 1.00 95.12 182 VAL A C 1
ATOM 1425 O O . VAL A 1 182 ? -3.481 7.096 13.960 1.00 95.12 182 VAL A O 1
ATOM 1428 N N . ARG A 1 183 ? -5.158 6.099 15.091 1.00 92.75 183 ARG A N 1
ATOM 1429 C CA . ARG A 1 183 ? -4.785 6.611 16.415 1.00 92.75 183 ARG A CA 1
ATOM 1430 C C . ARG A 1 183 ? -5.266 5.694 17.533 1.00 92.75 183 ARG A C 1
ATOM 1432 O O . ARG A 1 183 ? -6.205 4.920 17.348 1.00 92.75 183 ARG A O 1
ATOM 1439 N N . ASP A 1 184 ? -4.666 5.860 18.700 1.00 89.38 184 ASP A N 1
ATOM 1440 C CA . ASP A 1 184 ? -5.184 5.310 19.951 1.00 89.38 184 ASP A CA 1
ATOM 1441 C C . ASP A 1 184 ? -6.420 6.113 20.370 1.00 89.38 184 ASP A C 1
ATOM 1443 O O . ASP A 1 184 ? -6.491 7.330 20.138 1.00 89.38 184 ASP A O 1
ATOM 1447 N N . ARG A 1 185 ? -7.400 5.457 20.997 1.00 77.38 185 ARG A N 1
ATOM 1448 C CA . ARG A 1 185 ? -8.552 6.180 21.535 1.00 77.38 185 ARG A CA 1
ATOM 1449 C C . ARG A 1 185 ? -8.052 7.110 22.649 1.00 77.38 185 ARG A C 1
ATOM 1451 O O . ARG A 1 185 ? -7.306 6.656 23.521 1.00 77.38 185 ARG A O 1
ATOM 1458 N N . PRO A 1 186 ? -8.457 8.395 22.683 1.00 64.75 186 PRO A N 1
ATOM 1459 C CA . PRO A 1 186 ? -8.143 9.251 23.817 1.00 64.75 186 PRO A CA 1
ATOM 1460 C C . PRO A 1 186 ? -8.677 8.587 25.087 1.00 64.75 186 PRO A C 1
ATOM 1462 O O . PRO A 1 186 ? -9.879 8.331 25.187 1.00 64.75 186 PRO A O 1
ATOM 1465 N N . GLN A 1 187 ? -7.804 8.288 26.053 1.00 57.41 187 GLN A N 1
ATOM 1466 C CA . GLN A 1 187 ? -8.279 7.941 27.388 1.00 57.41 187 GLN A CA 1
ATOM 1467 C C . GLN A 1 187 ? -9.058 9.158 27.881 1.00 57.41 187 GLN A C 1
ATOM 1469 O O . GLN A 1 187 ? -8.484 10.238 28.033 1.00 57.41 187 GLN A O 1
ATOM 1474 N N . GLY A 1 188 ? -10.376 9.010 28.043 1.00 49.94 188 GLY A N 1
ATOM 1475 C CA . GLY A 1 188 ? -11.201 10.057 28.629 1.00 49.94 188 GLY A CA 1
ATOM 1476 C C . GLY A 1 188 ? -10.543 10.487 29.932 1.00 49.94 188 GLY A C 1
ATOM 1477 O O . GLY A 1 188 ? -10.168 9.631 30.733 1.00 49.94 188 GLY A O 1
ATOM 1478 N N . SER A 1 189 ? -10.339 11.792 30.105 1.00 46.47 189 SER A N 1
ATOM 1479 C CA . SER A 1 189 ? -9.908 12.370 31.372 1.00 46.47 189 SER A CA 1
ATOM 1480 C C . SER A 1 189 ? -10.791 11.780 32.463 1.00 46.47 189 SER A C 1
ATOM 1482 O O . SER A 1 189 ? -11.982 12.085 32.506 1.00 46.47 189 SER A O 1
ATOM 1484 N N . GLY A 1 190 ? -10.231 10.866 33.259 1.00 43.59 190 GLY A N 1
ATOM 1485 C CA . GLY A 1 190 ? -10.950 10.225 34.344 1.00 43.59 190 GLY A CA 1
ATOM 1486 C C . GLY A 1 190 ? -11.527 11.322 35.217 1.00 43.59 190 GLY A C 1
ATOM 1487 O O . GLY A 1 190 ? -10.780 12.137 35.756 1.00 43.59 190 GLY A O 1
ATOM 1488 N N . ASP A 1 191 ? -12.851 11.371 35.281 1.00 43.47 191 ASP A N 1
ATOM 1489 C CA . ASP A 1 191 ? -13.575 12.281 36.143 1.00 43.47 191 ASP A CA 1
ATOM 1490 C C . ASP A 1 191 ? -13.208 11.885 37.575 1.00 43.47 191 ASP A C 1
ATOM 1492 O O . ASP A 1 191 ? -13.709 10.908 38.135 1.00 43.47 191 ASP A O 1
ATOM 1496 N N . SER A 1 192 ? -12.231 12.580 38.156 1.00 46.62 192 SER A N 1
ATOM 1497 C CA . SER A 1 192 ? -11.893 12.452 39.564 1.00 46.62 192 SER A CA 1
ATOM 1498 C C . SER A 1 192 ? -12.982 13.156 40.368 1.00 46.62 192 SER A C 1
ATOM 1500 O O . SER A 1 192 ? -12.748 14.206 40.971 1.00 46.62 192 SER A O 1
ATOM 1502 N N . SER A 1 193 ? -14.189 12.588 40.371 1.00 41.88 193 SER A N 1
ATOM 1503 C CA . SER A 1 193 ? -15.225 12.920 41.338 1.00 41.88 193 SER A CA 1
ATOM 1504 C C . SER A 1 193 ? -14.770 12.374 42.689 1.00 41.88 193 SER A C 1
ATOM 1506 O O . SER A 1 193 ? -15.058 11.241 43.075 1.00 41.88 193 SER A O 1
ATOM 1508 N N . ASN A 1 194 ? -13.973 13.180 43.383 1.00 41.44 194 ASN A N 1
ATOM 1509 C CA . ASN A 1 194 ? -13.560 12.945 44.752 1.00 41.44 194 ASN A CA 1
ATOM 1510 C C . ASN A 1 194 ? -14.794 13.121 45.649 1.00 41.44 194 ASN A C 1
ATOM 1512 O O . ASN A 1 194 ? -15.109 14.228 46.085 1.00 41.44 194 ASN A O 1
ATOM 1516 N N . SER A 1 195 ? -15.527 12.035 45.888 1.00 45.38 195 SER A N 1
ATOM 1517 C CA . SER A 1 195 ? -16.543 11.972 46.931 1.00 45.38 195 SER A CA 1
ATOM 1518 C C . SER A 1 195 ? -15.843 12.008 48.290 1.00 45.38 195 SER A C 1
ATOM 1520 O O . SER A 1 195 ? -15.373 10.984 48.786 1.00 45.38 195 SER A O 1
ATOM 1522 N N . ARG A 1 196 ? -15.759 13.194 48.892 1.00 41.81 196 ARG A N 1
ATOM 1523 C CA . ARG A 1 196 ? -15.584 13.332 50.339 1.00 41.81 196 ARG A CA 1
ATOM 1524 C C . ARG A 1 196 ? -16.941 13.668 50.942 1.00 41.81 196 ARG A C 1
ATOM 1526 O O . ARG A 1 196 ? -17.409 14.797 50.813 1.00 41.81 196 ARG A O 1
ATOM 1533 N N . ALA A 1 197 ? -17.561 12.646 51.523 1.00 42.03 197 ALA A N 1
ATOM 1534 C CA . ALA A 1 197 ? -18.391 12.805 52.709 1.00 42.03 197 ALA A CA 1
ATOM 1535 C C . ALA A 1 197 ? -17.470 12.875 53.936 1.00 42.03 197 ALA A C 1
ATOM 1537 O O . ALA A 1 197 ? -16.374 12.266 53.869 1.00 42.03 197 ALA A O 1
#

Organism: Corynebacterium diphtheriae (NCBI:txid1717)

Secondary struc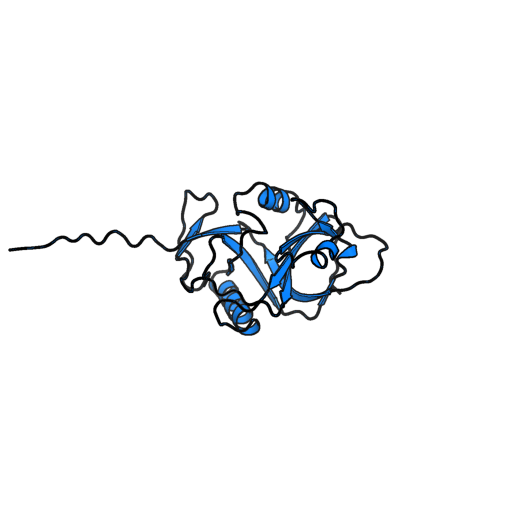ture (DSSP, 8-state):
-----TT-EEEEEEEEEETTB-HHHHHHHHHHHHHHHS-EEEEE-GGG--TTSHHHHHHHHT-SS--EEEEEEEEEEE----PBP-EEESSSSS-EEPPTT---BS-SEEEEEEEEEEEEEEE-GGGEEE-SSTTTTSBGGGGGSSS--SEEEEEE---S-----EEEEEEEEEEEEEEEEEEPPP-----------

Sequence (197 aa):
MIRFREGERVLLMSVGTHASEEFVEIIKRKQREIKEAGYALWGYGGSLGKPTGKLLQDFINGATDTIEVLMRPTNSSHNGDANRADEFSVDGINWDTIPDSINCRGSKWALCLDRLQVVDEAFNPNEFRVVGGVSNGKVGSVFRTRGQADQLRLEFVGGDVEPDFEPIWVRARLVSPYAVLVRDRPQGSGDSSNSRA